Protein AF-X0V1H4-F1 (afdb_monomer_lite)

Organism: NCBI:txid412755

InterPro domains:
  IPR014263 Methanolan biosynthesis EpsI [PF11984] (80-270)
  IPR014263 Methanolan biosynthesis EpsI [TIGR02914] (106-270)

Structure (mmCIF, N/CA/C/O backbone):
data_AF-X0V1H4-F1
#
_entry.id   AF-X0V1H4-F1
#
loop_
_atom_site.group_PDB
_atom_site.id
_atom_site.type_symbol
_atom_site.label_atom_id
_atom_site.label_alt_id
_atom_site.label_comp_id
_atom_site.label_asym_id
_atom_site.label_entity_id
_atom_site.label_seq_id
_atom_site.pdbx_PDB_ins_code
_atom_site.Cartn_x
_atom_site.Cartn_y
_atom_site.Cartn_z
_atom_site.occupancy
_atom_site.B_iso_or_equiv
_atom_site.auth_seq_id
_atom_site.auth_comp_id
_atom_site.auth_asym_id
_atom_site.auth_atom_id
_atom_site.pdbx_PDB_model_num
ATOM 1 N N . LEU A 1 1 ? -14.808 27.207 4.765 1.00 40.41 1 LEU A N 1
ATOM 2 C CA . LEU A 1 1 ? -14.240 27.889 3.573 1.00 40.41 1 LEU A CA 1
ATOM 3 C C . LEU A 1 1 ? -12.791 28.355 3.781 1.00 40.41 1 LEU A C 1
ATOM 5 O O . LEU A 1 1 ? -12.207 28.881 2.850 1.00 40.41 1 LEU A O 1
ATOM 9 N N . THR A 1 2 ? -12.185 28.127 4.951 1.00 42.22 2 THR A N 1
ATOM 10 C CA . THR A 1 2 ? -10.796 28.514 5.270 1.00 42.22 2 THR A CA 1
ATOM 11 C C . THR A 1 2 ? -9.786 27.360 5.222 1.00 42.22 2 THR A C 1
ATOM 13 O O . THR A 1 2 ? -8.591 27.617 5.284 1.00 42.22 2 THR A O 1
ATOM 16 N N . ASP A 1 3 ? -10.233 26.110 5.058 1.00 43.28 3 ASP A N 1
ATOM 17 C CA . ASP A 1 3 ? -9.345 24.935 5.128 1.00 43.28 3 ASP A CA 1
ATOM 18 C C . ASP A 1 3 ? -8.752 24.517 3.772 1.00 43.28 3 ASP A C 1
ATOM 20 O O . ASP A 1 3 ? -7.736 23.830 3.738 1.00 43.28 3 ASP A O 1
ATOM 24 N N . SER A 1 4 ? -9.332 24.948 2.645 1.00 42.38 4 SER A N 1
ATOM 25 C CA . SER A 1 4 ? -8.806 24.616 1.311 1.00 42.38 4 SER A CA 1
ATOM 26 C C . SER A 1 4 ? -7.539 25.404 0.972 1.00 42.38 4 SER A C 1
ATOM 28 O O . SER A 1 4 ? -6.605 24.840 0.418 1.00 42.38 4 SER A O 1
ATOM 30 N N . VAL A 1 5 ? -7.458 26.672 1.389 1.00 48.97 5 VAL A N 1
ATOM 31 C CA . VAL A 1 5 ? -6.341 27.575 1.052 1.00 48.97 5 VAL A CA 1
ATOM 32 C C . VAL A 1 5 ? -5.031 27.154 1.736 1.00 48.97 5 VAL A C 1
ATOM 34 O O . VAL A 1 5 ? -3.957 27.300 1.162 1.00 48.97 5 VAL A O 1
ATOM 37 N N . GLY A 1 6 ? -5.100 26.587 2.947 1.00 44.09 6 GLY A N 1
ATOM 38 C CA . GLY A 1 6 ? -3.915 26.127 3.682 1.00 44.09 6 GLY A CA 1
ATOM 39 C C . GLY A 1 6 ? -3.339 24.800 3.175 1.00 44.09 6 GLY A C 1
ATOM 40 O O . GLY A 1 6 ? -2.126 24.603 3.213 1.00 44.09 6 GLY A O 1
ATOM 41 N N . ILE A 1 7 ? -4.192 23.900 2.675 1.00 52.38 7 ILE A N 1
ATOM 42 C CA . ILE A 1 7 ? -3.779 22.588 2.152 1.00 52.38 7 ILE A CA 1
ATOM 43 C C . ILE A 1 7 ? -3.166 22.739 0.753 1.00 52.38 7 ILE A C 1
ATOM 45 O O . ILE A 1 7 ? -2.118 22.154 0.486 1.00 52.38 7 ILE A O 1
ATOM 49 N N . GLU A 1 8 ? -3.753 23.587 -0.098 1.00 48.69 8 GLU A N 1
ATOM 50 C CA . GLU A 1 8 ? -3.226 23.911 -1.433 1.00 48.69 8 GLU A CA 1
ATOM 51 C C . GLU A 1 8 ? -1.872 24.636 -1.349 1.00 48.69 8 GLU A C 1
ATOM 53 O O . GLU A 1 8 ? -0.938 24.293 -2.072 1.00 48.69 8 GLU A O 1
ATOM 58 N N . ALA A 1 9 ? -1.717 25.574 -0.405 1.00 47.62 9 ALA A N 1
ATOM 59 C CA . ALA A 1 9 ? -0.455 26.282 -0.182 1.00 47.62 9 ALA A CA 1
ATOM 60 C C . ALA A 1 9 ? 0.660 25.369 0.365 1.00 47.62 9 ALA A C 1
ATOM 62 O O . ALA A 1 9 ? 1.819 25.513 -0.023 1.00 47.62 9 ALA A O 1
ATOM 63 N N . ALA A 1 10 ? 0.327 24.408 1.236 1.00 52.84 10 ALA A N 1
ATOM 64 C CA . ALA A 1 10 ? 1.291 23.431 1.744 1.00 52.84 10 ALA A CA 1
ATOM 65 C C . ALA A 1 10 ? 1.689 22.392 0.680 1.00 52.84 10 ALA A C 1
ATOM 67 O O . ALA A 1 10 ? 2.855 22.002 0.625 1.00 52.84 10 ALA A O 1
ATOM 68 N N . GLN A 1 11 ? 0.757 21.973 -0.188 1.00 51.56 11 GLN A N 1
ATOM 69 C CA . GLN A 1 11 ? 1.064 21.126 -1.346 1.00 51.56 11 GLN A CA 1
ATOM 70 C C . GLN A 1 11 ? 1.926 21.858 -2.378 1.00 51.56 11 GLN A C 1
ATOM 72 O O . GLN A 1 11 ? 2.897 21.270 -2.842 1.00 51.56 11 GLN A O 1
ATOM 77 N N . GLY A 1 12 ? 1.627 23.125 -2.687 1.00 56.94 12 GLY A N 1
ATOM 78 C CA . GLY A 1 12 ? 2.445 23.950 -3.581 1.00 56.94 12 GLY A CA 1
ATOM 79 C C . GLY A 1 12 ? 3.866 24.133 -3.051 1.00 56.94 12 GLY A C 1
ATOM 80 O O . GLY A 1 12 ? 4.825 23.823 -3.744 1.00 56.94 12 GLY A O 1
ATOM 81 N N . PHE A 1 13 ? 4.013 24.511 -1.777 1.00 62.19 13 PHE A N 1
ATOM 82 C CA . PHE A 1 13 ? 5.330 24.679 -1.159 1.00 62.19 13 PHE A CA 1
ATOM 83 C C . PHE A 1 13 ? 6.147 23.378 -1.115 1.00 62.19 13 PHE A C 1
ATOM 85 O O . PHE A 1 13 ? 7.336 23.396 -1.420 1.00 62.19 13 PHE A O 1
ATOM 92 N N . LEU A 1 14 ? 5.538 22.244 -0.743 1.00 61.28 14 LEU A N 1
ATOM 93 C CA . LEU A 1 14 ? 6.245 20.958 -0.704 1.00 61.28 14 LEU A CA 1
ATOM 94 C C . LEU A 1 14 ? 6.606 20.453 -2.105 1.00 61.28 14 LEU A C 1
ATOM 96 O O . LEU A 1 14 ? 7.702 19.931 -2.281 1.00 61.28 14 LEU A O 1
ATOM 100 N N . HIS A 1 15 ? 5.729 20.647 -3.091 1.00 62.94 15 HIS A N 1
ATOM 101 C CA . HIS A 1 15 ? 5.990 20.306 -4.488 1.00 62.94 15 HIS A CA 1
ATOM 102 C C . HIS A 1 15 ? 7.116 21.165 -5.084 1.00 62.94 15 HIS A C 1
ATOM 104 O O . HIS A 1 15 ? 8.027 20.637 -5.721 1.00 62.94 15 HIS A O 1
ATOM 110 N N . ASP A 1 16 ? 7.112 22.470 -4.814 1.00 61.78 16 ASP A N 1
ATOM 111 C CA . ASP A 1 16 ? 8.147 23.392 -5.286 1.00 61.78 16 ASP A CA 1
ATOM 112 C C . ASP A 1 16 ? 9.491 23.144 -4.581 1.00 61.78 16 ASP A C 1
ATOM 114 O O . ASP A 1 16 ? 10.551 23.202 -5.209 1.00 61.78 16 ASP A O 1
ATOM 118 N N . PHE A 1 17 ? 9.468 22.798 -3.290 1.00 75.31 17 PHE A N 1
ATOM 119 C CA . PHE A 1 17 ? 10.665 22.430 -2.534 1.00 75.31 17 PHE A CA 1
ATOM 120 C C . PHE A 1 17 ? 11.256 21.090 -3.000 1.00 75.31 17 PHE A C 1
ATOM 122 O O . PHE A 1 17 ? 12.467 20.993 -3.200 1.00 75.31 17 PHE A O 1
ATOM 129 N N . GLU A 1 18 ? 10.420 20.071 -3.224 1.00 67.69 18 GLU A N 1
ATOM 130 C CA . GLU A 1 18 ? 10.845 18.781 -3.784 1.00 67.69 18 GLU A CA 1
ATOM 131 C C . GLU A 1 18 ? 11.426 18.964 -5.195 1.00 67.69 18 GLU A C 1
ATOM 133 O O . GLU A 1 18 ? 12.511 18.455 -5.489 1.00 67.69 18 GLU A O 1
ATOM 138 N N . GLY A 1 19 ? 10.776 19.784 -6.028 1.00 67.69 19 GLY A N 1
ATOM 139 C CA . GLY A 1 19 ? 11.269 20.155 -7.353 1.00 67.69 19 GLY A CA 1
ATOM 140 C C . GLY A 1 19 ? 12.627 20.860 -7.313 1.00 67.69 19 GLY A C 1
ATOM 141 O O . GLY A 1 19 ? 13.519 20.518 -8.090 1.00 67.69 19 GLY A O 1
ATOM 142 N N . TRP A 1 20 ? 12.830 21.790 -6.375 1.00 81.19 20 TRP A N 1
ATOM 143 C CA . TRP A 1 20 ? 14.104 22.494 -6.207 1.00 81.19 20 TRP A CA 1
ATOM 144 C C . TRP A 1 20 ? 15.240 21.564 -5.764 1.00 81.19 20 TRP A C 1
ATOM 146 O O . TRP A 1 20 ? 16.342 21.634 -6.311 1.00 81.19 20 TRP A O 1
ATOM 156 N N . VAL A 1 21 ? 14.986 20.654 -4.817 1.00 79.81 21 VAL A N 1
ATOM 157 C CA . VAL A 1 21 ? 15.996 19.684 -4.359 1.00 79.81 21 VAL A CA 1
ATOM 158 C C . VAL A 1 21 ? 16.405 18.746 -5.495 1.00 79.81 21 VAL A C 1
ATOM 160 O O . VAL A 1 21 ? 17.600 18.526 -5.703 1.00 79.81 21 VAL A O 1
ATOM 163 N N . ILE A 1 22 ? 15.439 18.227 -6.259 1.00 74.69 22 ILE A N 1
ATOM 164 C CA . ILE A 1 22 ? 15.712 17.369 -7.420 1.00 74.69 22 ILE A CA 1
ATOM 165 C C . ILE A 1 22 ? 16.487 18.148 -8.486 1.00 74.69 22 ILE A C 1
ATOM 167 O O . ILE A 1 22 ? 17.483 17.643 -8.999 1.00 74.69 22 ILE A O 1
ATOM 171 N N . PHE A 1 23 ? 16.093 19.391 -8.777 1.00 78.19 23 PHE A N 1
ATOM 172 C CA . PHE A 1 23 ? 16.806 20.256 -9.715 1.00 78.19 23 PHE A CA 1
ATOM 173 C C . PHE A 1 23 ? 18.273 20.448 -9.310 1.00 78.19 23 PHE A C 1
ATOM 175 O O . PHE A 1 23 ? 19.169 20.211 -10.120 1.00 78.19 23 PHE A O 1
ATOM 182 N N . MET A 1 24 ? 18.539 20.799 -8.048 1.00 87.81 24 MET A N 1
ATOM 183 C CA . MET A 1 24 ? 19.904 20.963 -7.539 1.00 87.81 24 MET A CA 1
ATOM 184 C C . MET A 1 24 ? 20.700 19.654 -7.591 1.00 87.81 24 MET A C 1
ATOM 186 O O . MET A 1 24 ? 21.877 19.667 -7.952 1.00 87.81 24 MET A O 1
ATOM 190 N N . ALA A 1 25 ? 20.069 18.517 -7.289 1.00 82.12 25 ALA A N 1
ATOM 191 C CA . ALA A 1 25 ? 20.699 17.206 -7.416 1.00 82.12 25 ALA A CA 1
ATOM 192 C C . ALA A 1 25 ? 21.063 16.886 -8.876 1.00 82.12 25 ALA A C 1
ATOM 194 O O . ALA A 1 25 ? 22.187 16.468 -9.142 1.00 82.12 25 ALA A O 1
ATOM 195 N N . CYS A 1 26 ? 20.165 17.141 -9.832 1.00 83.44 26 CYS A N 1
ATOM 196 C CA . CYS A 1 26 ? 20.441 16.975 -11.260 1.00 83.44 26 CYS A CA 1
ATOM 197 C C . CYS A 1 26 ? 21.580 17.886 -11.734 1.00 83.44 26 CYS A C 1
ATOM 199 O O . CYS A 1 26 ? 22.455 17.428 -12.461 1.00 83.44 26 CYS A O 1
ATOM 201 N N . VAL A 1 27 ? 21.616 19.147 -11.291 1.00 86.44 27 VAL A N 1
ATOM 202 C CA . VAL A 1 27 ? 22.715 20.078 -11.590 1.00 86.44 27 VAL A CA 1
ATOM 203 C C . VAL A 1 27 ? 24.048 19.530 -11.073 1.00 86.44 27 VAL A C 1
ATOM 205 O O . VAL A 1 27 ? 25.034 19.524 -11.807 1.00 86.44 27 VAL A O 1
ATOM 208 N N . LEU A 1 28 ? 24.086 19.009 -9.843 1.00 85.56 28 LEU A N 1
ATOM 209 C CA . LEU A 1 28 ? 25.289 18.388 -9.282 1.00 85.56 28 LEU A CA 1
ATOM 210 C C . LEU A 1 28 ? 25.719 17.137 -10.056 1.00 85.56 28 LEU A C 1
ATOM 212 O O . LEU A 1 28 ? 26.912 16.966 -10.298 1.00 85.56 28 LEU A O 1
ATOM 216 N N . VAL A 1 29 ? 24.771 16.291 -10.469 1.00 86.75 29 VAL A N 1
ATOM 217 C CA . VAL A 1 29 ? 25.056 15.113 -11.301 1.00 86.75 29 VAL A CA 1
ATOM 218 C C . VAL A 1 29 ? 25.627 15.536 -12.652 1.00 86.75 29 VAL A C 1
ATOM 220 O O . VAL A 1 29 ? 26.660 15.007 -13.043 1.00 86.75 29 VAL A O 1
ATOM 223 N N . LEU A 1 30 ? 25.051 16.540 -13.319 1.00 82.81 30 LEU A N 1
ATOM 224 C CA . LEU A 1 30 ? 25.580 17.061 -14.582 1.00 82.81 30 LEU A CA 1
ATOM 225 C C . LEU A 1 30 ? 26.999 17.616 -14.419 1.00 82.81 30 LEU A C 1
ATOM 227 O O . LEU A 1 30 ? 27.868 17.324 -15.237 1.00 82.81 30 LEU A O 1
ATOM 231 N N . PHE A 1 31 ? 27.278 18.362 -13.345 1.00 81.50 31 PHE A N 1
ATOM 232 C CA . PHE A 1 31 ? 28.641 18.817 -13.059 1.00 81.50 31 PHE A CA 1
ATOM 233 C C . PHE A 1 31 ? 29.597 17.651 -12.783 1.00 81.50 31 PHE A C 1
ATOM 235 O O . PHE A 1 31 ? 30.735 17.679 -13.251 1.00 81.50 31 PHE A O 1
ATOM 242 N N . ALA A 1 32 ? 29.148 16.617 -12.067 1.00 80.19 32 ALA A N 1
ATOM 243 C CA . ALA A 1 32 ? 29.938 15.417 -11.811 1.00 80.19 32 ALA A CA 1
ATOM 244 C C . ALA A 1 32 ? 30.213 14.622 -13.097 1.00 80.19 32 ALA A C 1
ATOM 246 O O . ALA A 1 32 ? 31.332 14.157 -13.296 1.00 80.19 32 ALA A O 1
ATOM 247 N N . GLU A 1 33 ? 29.234 14.511 -13.995 1.00 81.50 33 GLU A N 1
ATOM 248 C CA . GLU A 1 33 ? 29.377 13.890 -15.313 1.00 81.50 33 GLU A CA 1
ATOM 249 C C . GLU A 1 33 ? 30.320 14.692 -16.212 1.00 81.50 33 GLU A C 1
ATOM 251 O O . GLU A 1 33 ? 31.234 14.117 -16.799 1.00 81.50 33 GLU A O 1
ATOM 256 N N . MET A 1 34 ? 30.170 16.020 -16.277 1.00 77.06 34 MET A N 1
ATOM 257 C CA . MET A 1 34 ? 31.088 16.902 -17.006 1.00 77.06 34 MET A CA 1
ATOM 258 C C . MET A 1 34 ? 32.516 16.774 -16.471 1.00 77.06 34 MET A C 1
ATOM 260 O O . MET A 1 34 ? 33.461 16.659 -17.252 1.00 77.06 34 MET A O 1
ATOM 264 N N . TRP A 1 35 ? 32.677 16.742 -15.146 1.00 77.94 35 TRP A N 1
ATOM 265 C CA . TRP A 1 35 ? 33.968 16.537 -14.501 1.00 77.94 35 TRP A CA 1
ATOM 266 C C . TRP A 1 35 ? 34.556 15.165 -14.851 1.00 77.94 35 TRP A C 1
ATOM 268 O O . TRP A 1 35 ? 35.695 15.092 -15.309 1.00 77.94 35 TRP A O 1
ATOM 278 N N . LEU A 1 36 ? 33.773 14.089 -14.739 1.00 78.00 36 LEU A N 1
ATOM 279 C CA . LEU A 1 36 ? 34.198 12.729 -15.072 1.00 78.00 36 LEU A CA 1
ATOM 280 C C . LEU A 1 36 ? 34.582 12.593 -16.554 1.00 78.00 36 LEU A C 1
ATOM 282 O O . LEU A 1 36 ? 35.613 12.004 -16.872 1.00 78.00 36 LEU A O 1
ATOM 286 N N . LEU A 1 37 ? 33.806 13.181 -17.465 1.00 74.94 37 LEU A N 1
ATOM 287 C CA . LEU A 1 37 ? 34.103 13.202 -18.899 1.00 74.94 37 LEU A CA 1
ATOM 288 C C . LEU A 1 37 ? 35.360 14.022 -19.212 1.00 74.94 37 LEU A C 1
ATOM 290 O O . LEU A 1 37 ? 36.137 13.617 -20.076 1.00 74.94 37 LEU A O 1
ATOM 294 N N . SER A 1 38 ? 35.593 15.126 -18.496 1.00 71.94 38 SER A N 1
ATOM 295 C CA . SER A 1 38 ? 36.831 15.913 -18.605 1.00 71.94 38 SER A CA 1
ATOM 296 C C . SER A 1 38 ? 38.053 15.203 -18.012 1.00 71.94 38 SER A C 1
ATOM 298 O O . SER A 1 38 ? 39.176 15.466 -18.425 1.00 71.94 38 SER A O 1
ATOM 300 N N . TYR A 1 39 ? 37.844 14.297 -17.055 1.00 72.94 39 TYR A N 1
ATOM 301 C CA . TYR A 1 39 ? 38.902 13.503 -16.439 1.00 72.94 39 TYR A CA 1
ATOM 302 C C . TYR A 1 39 ? 39.278 12.285 -17.296 1.00 72.94 39 TYR A C 1
ATOM 304 O O . TYR A 1 39 ? 40.455 11.960 -17.449 1.00 72.94 39 TYR A O 1
ATOM 312 N N . VAL A 1 40 ? 38.280 11.609 -17.876 1.00 74.25 40 VAL A N 1
ATOM 313 C CA . VAL A 1 40 ? 38.459 10.413 -18.716 1.00 74.25 40 VAL A CA 1
ATOM 314 C C . VAL A 1 40 ? 38.848 10.781 -20.151 1.00 74.25 40 VAL A C 1
ATOM 316 O O . VAL A 1 40 ? 39.691 10.124 -20.768 1.00 74.25 40 VAL A O 1
ATOM 319 N N . GLY A 1 41 ? 38.258 11.838 -20.704 1.00 61.94 41 GLY A N 1
ATOM 320 C CA . GLY A 1 41 ? 38.712 12.429 -21.951 1.00 61.94 41 GLY A CA 1
ATOM 321 C C . GLY A 1 41 ? 39.972 13.234 -21.676 1.00 61.94 41 GLY A C 1
ATOM 322 O O . GLY A 1 41 ? 39.944 14.137 -20.858 1.00 61.94 41 GLY A O 1
ATOM 323 N N . LYS A 1 42 ? 41.074 12.974 -22.386 1.00 60.09 42 LYS A N 1
ATOM 324 C CA . LYS A 1 42 ? 42.275 13.837 -22.391 1.00 60.09 42 LYS A CA 1
ATOM 325 C C . LYS A 1 42 ? 41.998 15.211 -23.045 1.00 60.09 42 LYS A C 1
ATOM 327 O O . LYS A 1 42 ? 42.773 15.662 -23.884 1.00 60.09 42 LYS A O 1
ATOM 332 N N . GLY A 1 43 ? 40.841 15.809 -22.775 1.00 56.03 43 GLY A N 1
ATOM 333 C CA . GLY A 1 43 ? 40.420 17.104 -23.279 1.00 56.03 43 GLY A CA 1
ATOM 334 C C . GLY A 1 43 ? 41.090 18.201 -22.470 1.00 56.03 43 GLY A C 1
ATOM 335 O O . GLY A 1 43 ? 41.130 18.141 -21.244 1.00 56.03 43 GLY A O 1
ATOM 336 N N . ASP A 1 44 ? 41.637 19.189 -23.168 1.00 56.75 44 ASP A N 1
ATOM 337 C CA . ASP A 1 44 ? 42.175 20.399 -22.555 1.00 56.75 44 ASP A CA 1
ATOM 338 C C . ASP A 1 44 ? 41.094 21.022 -21.637 1.00 56.75 44 ASP A C 1
ATOM 340 O O . ASP A 1 44 ? 39.958 21.197 -22.092 1.00 56.75 44 ASP A O 1
ATOM 344 N N . PRO A 1 45 ? 41.387 21.376 -20.368 1.00 54.03 45 PRO A N 1
ATOM 345 C CA . PRO A 1 45 ? 40.443 22.031 -19.445 1.00 54.03 45 PRO A CA 1
ATOM 346 C C . PRO A 1 45 ? 39.868 23.379 -19.941 1.00 54.03 45 PRO A C 1
ATOM 348 O O . PRO A 1 45 ? 39.095 24.034 -19.242 1.00 54.03 45 PRO A O 1
ATOM 351 N N . ARG A 1 46 ? 40.205 23.802 -21.164 1.00 55.84 46 ARG A N 1
ATOM 352 C CA . ARG A 1 46 ? 39.725 25.000 -21.866 1.00 55.84 46 ARG A CA 1
ATOM 353 C C . ARG A 1 46 ? 38.465 24.777 -22.715 1.00 55.84 46 ARG A C 1
ATOM 355 O O . ARG A 1 46 ? 38.237 25.502 -23.679 1.00 55.84 46 ARG A O 1
ATOM 362 N N . GLY A 1 47 ? 37.606 23.820 -22.359 1.00 53.91 47 GLY A N 1
ATOM 363 C CA . GLY A 1 47 ? 36.327 23.571 -23.051 1.00 53.91 47 GLY A CA 1
ATOM 364 C C . GLY A 1 47 ? 35.373 24.781 -23.113 1.00 53.91 47 GLY A C 1
ATOM 365 O O . GLY A 1 47 ? 34.462 24.810 -23.934 1.00 53.91 47 GLY A O 1
ATOM 366 N N . TRP A 1 48 ? 35.610 25.810 -22.296 1.00 54.41 48 TRP A N 1
ATOM 367 C CA . TRP A 1 48 ? 34.870 27.075 -22.295 1.00 54.41 48 TRP A CA 1
ATOM 368 C C . TRP A 1 48 ? 35.220 28.011 -23.467 1.00 54.41 48 TRP A C 1
ATOM 370 O O . TRP A 1 48 ? 34.442 28.913 -23.761 1.00 54.41 48 TRP A O 1
ATOM 380 N N . GLN A 1 49 ? 36.329 27.785 -24.184 1.00 52.94 49 GLN A N 1
ATOM 381 C CA . GLN A 1 49 ? 36.700 28.592 -25.359 1.00 52.94 49 GLN A CA 1
ATOM 382 C C . GLN A 1 49 ? 35.794 28.344 -26.579 1.00 52.94 49 GLN A C 1
ATOM 384 O O . GLN A 1 49 ? 35.791 29.138 -27.512 1.00 52.94 49 GLN A O 1
ATOM 389 N N . MET A 1 50 ? 34.978 27.282 -26.575 1.00 53.22 50 MET A N 1
ATOM 390 C CA . MET A 1 50 ? 33.947 27.051 -27.601 1.00 53.22 50 MET A CA 1
ATOM 391 C C . MET A 1 50 ? 32.740 27.995 -27.476 1.00 53.22 50 MET A C 1
ATOM 393 O O . MET A 1 50 ? 31.967 28.112 -28.422 1.00 53.22 50 MET A O 1
ATOM 397 N N . PHE A 1 51 ? 32.594 28.687 -26.340 1.00 49.91 51 PHE A N 1
ATOM 398 C CA . PHE A 1 51 ? 31.567 29.711 -26.110 1.00 49.91 51 PHE A CA 1
ATOM 399 C C . PHE A 1 51 ? 32.111 31.141 -26.228 1.00 49.91 51 PHE A C 1
ATOM 401 O O . PHE A 1 51 ? 31.397 32.096 -25.920 1.00 49.91 51 PHE A O 1
ATOM 408 N N . ASP A 1 52 ? 33.361 31.305 -26.668 1.00 49.38 52 ASP A N 1
ATOM 409 C CA . ASP A 1 52 ? 33.949 32.622 -26.875 1.00 49.38 52 ASP A CA 1
ATOM 410 C C . ASP A 1 52 ? 33.374 33.245 -28.160 1.00 49.38 52 ASP A C 1
ATOM 412 O O . ASP A 1 52 ? 33.858 33.036 -29.270 1.00 49.38 52 ASP A O 1
ATOM 416 N N . LEU A 1 53 ? 32.283 34.002 -28.009 1.00 55.53 53 LEU A N 1
ATOM 417 C CA . LEU A 1 53 ? 31.660 34.815 -29.062 1.00 55.53 53 LEU A CA 1
ATOM 418 C C . LEU A 1 53 ? 32.477 36.077 -29.387 1.00 55.53 53 LEU A C 1
ATOM 420 O O . LEU A 1 53 ? 31.943 37.032 -29.949 1.00 55.53 53 LEU A O 1
ATOM 424 N N . ASN A 1 54 ? 33.766 36.108 -29.057 1.00 50.88 54 ASN A N 1
ATOM 425 C CA . ASN A 1 54 ? 34.656 37.195 -29.423 1.00 50.88 54 ASN A CA 1
ATOM 426 C C . ASN A 1 54 ? 35.500 36.813 -30.647 1.00 50.88 54 ASN A C 1
ATOM 428 O O . ASN A 1 54 ? 36.728 36.775 -30.615 1.00 50.88 54 ASN A O 1
ATOM 432 N N . ALA A 1 55 ? 34.828 36.566 -31.775 1.00 55.06 55 ALA A N 1
ATOM 433 C CA . ALA A 1 55 ? 35.462 36.530 -33.094 1.00 55.06 55 ALA A CA 1
ATOM 434 C C . ALA A 1 55 ? 35.7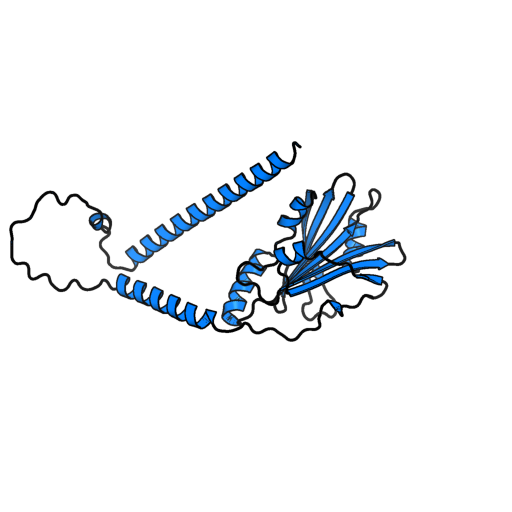60 37.967 -33.574 1.00 55.06 55 ALA A C 1
ATOM 436 O O . ALA A 1 55 ? 35.261 38.433 -34.595 1.00 55.06 55 ALA A O 1
ATOM 437 N N . GLY A 1 56 ? 36.547 38.703 -32.789 1.00 50.34 56 GLY A N 1
ATOM 438 C CA . GLY A 1 56 ? 36.972 40.074 -33.049 1.00 50.34 56 GLY A CA 1
ATOM 439 C C . GLY A 1 56 ? 38.343 40.135 -33.715 1.00 50.34 56 GLY A C 1
ATOM 440 O O . GLY A 1 56 ? 39.265 40.710 -33.152 1.00 50.34 56 GLY A O 1
ATOM 441 N N . SER A 1 57 ? 38.508 39.481 -34.865 1.00 48.62 57 SER A N 1
ATOM 442 C CA . SER A 1 57 ? 39.437 39.834 -35.959 1.00 48.62 57 SER A CA 1
ATOM 443 C C . SER A 1 57 ? 39.473 38.682 -36.963 1.00 48.62 57 SER A C 1
ATOM 445 O O . SER A 1 57 ? 39.801 37.548 -36.625 1.00 48.62 57 SER A O 1
ATOM 447 N N . LEU A 1 58 ? 39.094 38.965 -38.210 1.00 46.78 58 LEU A N 1
ATOM 448 C CA . LEU A 1 58 ? 39.242 38.019 -39.315 1.00 46.78 58 LEU A CA 1
ATOM 449 C C . LEU A 1 58 ? 40.745 37.801 -39.560 1.00 46.78 58 LEU A C 1
ATOM 451 O O . LEU A 1 58 ? 41.432 38.782 -39.853 1.00 46.78 58 LEU A O 1
ATOM 455 N N . PRO A 1 59 ? 41.278 36.569 -39.473 1.00 48.84 59 PRO A N 1
ATOM 456 C CA . PRO A 1 59 ? 42.629 36.310 -39.925 1.00 48.84 59 PRO A CA 1
ATOM 457 C C . PRO A 1 59 ? 42.649 36.329 -41.454 1.00 48.84 59 PRO A C 1
ATOM 459 O O . PRO A 1 59 ? 41.807 35.728 -42.125 1.00 48.84 59 PRO A O 1
ATOM 462 N N . GLU A 1 60 ? 43.636 37.038 -41.983 1.00 50.78 60 GLU A N 1
ATOM 463 C CA . GLU A 1 60 ? 44.016 37.080 -43.386 1.00 50.78 60 GLU A CA 1
ATOM 464 C C . GLU A 1 60 ? 44.192 35.653 -43.940 1.00 50.78 60 GLU A C 1
ATOM 466 O O . GLU A 1 60 ? 44.760 34.775 -43.280 1.00 50.78 60 GLU A O 1
ATOM 471 N N . GLN A 1 61 ? 43.645 35.414 -45.137 1.00 52.59 61 GLN A N 1
ATOM 472 C CA . GLN A 1 61 ? 43.600 34.111 -45.799 1.00 52.59 61 GLN A CA 1
ATOM 473 C C . GLN A 1 61 ? 44.996 33.490 -45.911 1.00 52.59 61 GLN A C 1
ATOM 475 O O . GLN A 1 61 ? 45.763 33.780 -46.825 1.00 52.59 61 GLN A O 1
ATOM 480 N N . SER A 1 62 ? 45.292 32.558 -45.015 1.00 47.28 62 SER A N 1
ATOM 481 C CA . SER A 1 62 ? 46.328 31.556 -45.211 1.00 47.28 62 SER A CA 1
ATOM 482 C C . SER A 1 62 ? 45.627 30.235 -45.498 1.00 47.28 62 SER A C 1
ATOM 484 O O . SER A 1 62 ? 44.720 29.812 -44.783 1.00 47.28 62 SER A O 1
ATOM 486 N N . SER A 1 63 ? 46.002 29.609 -46.611 1.00 52.41 63 SER A N 1
ATOM 487 C CA . SER A 1 63 ? 45.519 28.304 -47.050 1.00 52.41 63 SER A CA 1
ATOM 488 C C . SER A 1 63 ? 45.931 27.230 -46.042 1.00 52.41 63 SER A C 1
ATOM 490 O O . SER A 1 63 ? 46.961 26.574 -46.190 1.00 52.41 63 SER A O 1
ATOM 492 N N . VAL A 1 64 ? 45.134 27.069 -44.990 1.00 51.12 64 VAL A N 1
ATOM 493 C CA . VAL A 1 64 ? 45.254 25.969 -44.042 1.00 51.12 64 VAL A CA 1
ATOM 494 C C . VAL A 1 64 ? 44.483 24.798 -44.636 1.00 51.12 64 VAL A C 1
ATOM 496 O O . VAL A 1 64 ? 43.253 24.784 -44.635 1.00 51.12 64 VAL A O 1
ATOM 499 N N . THR A 1 65 ? 45.196 23.792 -45.141 1.00 51.69 65 THR A N 1
ATOM 500 C CA . THR A 1 65 ? 44.643 22.437 -45.221 1.00 51.69 65 THR A CA 1
ATOM 501 C C . THR A 1 65 ? 44.310 22.016 -43.795 1.00 51.69 65 THR A C 1
ATOM 503 O O . THR A 1 65 ? 45.186 21.568 -43.057 1.00 51.69 65 THR A O 1
ATOM 506 N N . GLN A 1 66 ? 43.064 22.250 -43.385 1.00 52.19 66 GLN A N 1
ATOM 507 C CA . GLN A 1 66 ? 42.527 21.796 -42.109 1.00 52.19 66 GLN A CA 1
ATOM 508 C C . GLN A 1 66 ? 42.708 20.272 -42.075 1.00 52.19 66 GLN A C 1
ATOM 510 O O . GLN A 1 66 ? 42.115 19.584 -42.914 1.00 52.19 66 GLN A O 1
ATOM 515 N N . PRO A 1 67 ? 43.545 19.708 -41.183 1.00 51.59 67 PRO A N 1
ATOM 516 C CA . PRO A 1 67 ? 43.543 18.268 -41.004 1.00 51.59 67 PRO A CA 1
ATOM 517 C C . PRO A 1 67 ? 42.127 17.890 -40.576 1.00 51.59 67 PRO A C 1
ATOM 519 O O . PRO A 1 67 ? 41.571 18.548 -39.698 1.00 51.59 67 PRO A O 1
ATOM 522 N N . LEU A 1 68 ? 41.542 16.868 -41.212 1.00 52.16 68 LEU A N 1
ATOM 523 C CA . LEU A 1 68 ? 40.267 16.274 -40.799 1.00 52.16 68 LEU A CA 1
ATOM 524 C C . LEU A 1 68 ? 40.245 16.199 -39.270 1.00 52.16 68 LEU A C 1
ATOM 526 O O . LEU A 1 68 ? 41.025 15.447 -38.676 1.00 52.16 68 LEU A O 1
ATOM 530 N N . GLN A 1 69 ? 39.423 17.049 -38.649 1.00 59.81 69 GLN A N 1
ATOM 531 C CA . GLN A 1 69 ? 39.321 17.148 -37.202 1.00 59.81 69 GLN A CA 1
ATOM 532 C C . GLN A 1 69 ? 38.929 15.759 -36.703 1.00 59.81 69 GLN A C 1
ATOM 534 O O . GLN A 1 69 ? 37.832 15.271 -36.974 1.00 59.81 69 GLN A O 1
ATOM 539 N N . LYS A 1 70 ? 39.874 15.066 -36.060 1.00 68.38 70 LYS A N 1
ATOM 540 C CA . LYS A 1 70 ? 39.637 13.718 -35.548 1.00 68.38 70 LYS A CA 1
ATOM 541 C C . LYS A 1 70 ? 38.534 13.828 -34.506 1.00 68.38 70 LYS A C 1
ATOM 543 O O . LYS A 1 70 ? 38.690 14.557 -33.529 1.00 68.38 70 LYS A O 1
ATOM 548 N N . ILE A 1 71 ? 37.429 13.122 -34.733 1.00 70.62 71 ILE A N 1
ATOM 549 C CA . ILE A 1 71 ? 36.307 13.082 -33.797 1.00 70.62 71 ILE A CA 1
ATOM 550 C C . ILE A 1 71 ? 36.862 12.647 -32.432 1.00 70.62 71 ILE A C 1
ATOM 552 O O . ILE A 1 71 ? 37.518 11.600 -32.358 1.00 70.62 71 ILE A O 1
ATOM 556 N N . PRO A 1 72 ? 36.660 13.433 -31.359 1.00 78.25 72 PRO A N 1
ATOM 557 C CA . PRO A 1 72 ? 37.198 13.080 -30.059 1.00 78.25 72 PRO A CA 1
ATOM 558 C C . PRO A 1 72 ? 36.578 11.752 -29.596 1.00 78.25 72 PRO A C 1
ATOM 560 O O . PRO A 1 72 ? 35.372 11.549 -29.757 1.00 78.25 72 PRO A O 1
ATOM 563 N N . PRO A 1 73 ? 37.362 10.842 -28.991 1.00 74.75 73 PRO A N 1
ATOM 564 C CA . PRO A 1 73 ? 36.871 9.524 -28.583 1.00 74.75 73 PRO A CA 1
ATOM 565 C C . PRO A 1 73 ? 35.699 9.612 -27.594 1.00 74.75 73 PRO A C 1
ATOM 567 O O . PRO A 1 73 ? 34.833 8.744 -27.600 1.00 74.75 73 PRO A O 1
ATOM 570 N N . ALA A 1 74 ? 35.617 10.694 -26.810 1.00 74.94 74 ALA A N 1
ATOM 571 C CA . ALA A 1 74 ? 34.485 10.978 -25.931 1.00 74.94 74 ALA A CA 1
ATOM 572 C C . ALA A 1 74 ? 33.166 11.189 -26.699 1.00 74.94 74 ALA A C 1
ATOM 574 O O . ALA A 1 74 ? 32.132 10.708 -26.252 1.00 74.94 74 ALA A O 1
ATOM 575 N N . PHE A 1 75 ? 33.201 11.844 -27.867 1.00 78.81 75 PHE A N 1
ATOM 576 C CA . PHE A 1 75 ? 32.018 12.038 -28.713 1.00 78.81 75 PHE A CA 1
ATOM 577 C C . PHE A 1 75 ? 31.568 10.726 -29.358 1.00 78.81 75 PHE A C 1
ATOM 579 O O . PHE A 1 75 ? 30.375 10.451 -29.447 1.00 78.81 75 PHE A O 1
ATOM 586 N N . VAL A 1 76 ? 32.518 9.880 -29.770 1.00 81.81 76 VAL A N 1
ATOM 587 C CA . VAL A 1 76 ? 32.199 8.538 -30.281 1.00 81.81 76 VAL A CA 1
ATOM 588 C C . VAL A 1 76 ? 31.569 7.689 -29.178 1.00 81.81 76 VAL A C 1
ATOM 590 O O . VAL A 1 76 ? 30.548 7.053 -29.415 1.00 81.81 76 VAL A O 1
ATOM 593 N N . PHE A 1 77 ? 32.130 7.712 -27.967 1.00 82.62 77 PHE A N 1
ATOM 594 C CA . PHE A 1 77 ? 31.629 6.930 -26.838 1.00 82.62 77 PHE A CA 1
ATOM 595 C C . PHE A 1 77 ? 30.249 7.404 -26.360 1.00 82.62 77 PHE A C 1
ATOM 597 O O . PHE A 1 77 ? 29.367 6.576 -26.150 1.00 82.62 77 PHE A O 1
ATOM 604 N N . SER A 1 78 ? 30.021 8.719 -26.255 1.00 77.62 78 SER A N 1
ATOM 605 C CA . SER A 1 78 ? 28.707 9.267 -25.891 1.00 77.62 78 SER A CA 1
ATOM 606 C C . SER A 1 78 ? 27.651 8.958 -26.952 1.00 77.62 78 SER A C 1
ATOM 608 O O . SER A 1 78 ? 26.555 8.519 -26.615 1.00 77.62 78 SER A O 1
ATOM 610 N N . THR A 1 79 ? 27.998 9.097 -28.235 1.00 84.44 79 THR A N 1
ATOM 611 C CA . THR A 1 79 ? 27.107 8.744 -29.348 1.00 84.44 79 THR A CA 1
ATOM 612 C C . THR A 1 79 ? 26.788 7.252 -29.339 1.00 84.44 79 THR A C 1
ATOM 614 O O . THR A 1 79 ? 25.629 6.876 -29.499 1.00 84.44 79 THR A O 1
ATOM 617 N N . LEU A 1 80 ? 27.784 6.394 -29.091 1.00 88.44 80 LEU A N 1
ATOM 618 C CA . LEU A 1 80 ? 27.582 4.951 -28.982 1.00 88.44 80 LEU A CA 1
ATOM 619 C C . LEU A 1 80 ? 26.633 4.620 -27.826 1.00 88.44 80 LEU A C 1
ATOM 621 O O . LEU A 1 80 ? 25.675 3.890 -28.051 1.00 88.44 80 LEU A O 1
ATOM 625 N N . ILE A 1 81 ? 26.842 5.204 -26.637 1.00 88.31 81 ILE A N 1
ATOM 626 C CA . ILE A 1 81 ? 25.952 5.032 -25.480 1.00 88.31 81 ILE A CA 1
ATOM 627 C C . ILE A 1 81 ? 24.528 5.451 -25.837 1.00 88.31 81 ILE A C 1
ATOM 629 O O . ILE A 1 81 ? 23.602 4.670 -25.622 1.00 88.31 81 ILE A O 1
ATOM 633 N N . VAL A 1 82 ? 24.334 6.640 -26.414 1.00 88.12 82 VAL A N 1
ATOM 634 C CA . VAL A 1 82 ? 23.001 7.141 -26.785 1.00 88.12 82 VAL A CA 1
ATOM 635 C C . VAL A 1 82 ? 22.328 6.208 -27.788 1.00 88.12 82 VAL A C 1
ATOM 637 O O . VAL A 1 82 ? 21.164 5.859 -27.592 1.00 88.12 82 VAL A O 1
ATOM 640 N N . ILE A 1 83 ? 23.050 5.744 -28.812 1.00 87.50 83 ILE A N 1
ATOM 641 C CA . ILE A 1 83 ? 22.523 4.799 -29.804 1.00 87.50 83 ILE A CA 1
ATOM 642 C C . ILE A 1 83 ? 22.164 3.471 -29.137 1.00 87.50 83 ILE A C 1
ATOM 644 O O . ILE A 1 83 ? 21.049 2.993 -29.323 1.00 87.50 83 ILE A O 1
ATOM 648 N N . THR A 1 84 ? 23.050 2.891 -28.322 1.00 82.12 84 THR A N 1
ATOM 649 C CA . THR A 1 84 ? 22.777 1.615 -27.646 1.00 82.12 84 THR A CA 1
ATOM 650 C C . THR A 1 84 ? 21.622 1.718 -26.659 1.00 82.12 84 THR A C 1
ATOM 652 O O . THR A 1 84 ? 20.795 0.816 -26.610 1.00 82.12 84 THR A O 1
ATOM 655 N N . THR A 1 85 ? 21.515 2.824 -25.918 1.00 76.69 85 THR A N 1
ATOM 656 C CA . THR A 1 85 ? 20.447 3.031 -24.928 1.00 76.69 85 THR A CA 1
ATOM 657 C C . THR A 1 85 ? 19.112 3.284 -25.621 1.00 76.69 85 THR A C 1
ATOM 659 O O . THR A 1 85 ? 18.098 2.722 -25.220 1.00 76.69 85 THR A O 1
ATOM 662 N N . SER A 1 86 ? 19.113 4.064 -26.708 1.00 77.00 86 SER A N 1
ATOM 663 C CA . SER A 1 86 ? 17.918 4.297 -27.527 1.00 77.00 86 SER A CA 1
ATOM 664 C C . SER A 1 86 ? 17.438 2.996 -28.160 1.00 77.00 86 SER A C 1
ATOM 666 O O . SER A 1 86 ? 16.268 2.646 -28.040 1.00 77.00 86 SER A O 1
ATOM 668 N N . LEU A 1 87 ? 18.352 2.240 -28.774 1.00 77.62 87 LEU A N 1
ATOM 669 C CA . LEU A 1 87 ? 18.038 0.974 -29.425 1.00 77.62 87 LEU A CA 1
ATOM 670 C C . LEU A 1 87 ? 17.541 -0.068 -28.410 1.00 77.62 87 LEU A C 1
ATOM 672 O O . LEU A 1 87 ? 16.515 -0.700 -28.645 1.00 77.62 87 LEU A O 1
ATOM 676 N N . ALA A 1 88 ? 18.193 -0.190 -27.250 1.00 73.00 88 ALA A N 1
ATOM 677 C CA . ALA A 1 88 ? 17.719 -1.034 -26.153 1.00 73.00 88 ALA A CA 1
ATOM 678 C C . ALA A 1 88 ? 16.325 -0.607 -25.657 1.00 73.00 88 ALA A C 1
ATOM 680 O O . ALA A 1 88 ? 15.471 -1.460 -25.426 1.00 73.00 88 ALA A O 1
ATOM 681 N N . GLY A 1 89 ? 16.063 0.700 -25.548 1.00 67.44 89 GLY A N 1
ATOM 682 C CA . GLY A 1 89 ? 14.757 1.240 -25.161 1.00 67.44 89 GLY A CA 1
ATOM 683 C C . GLY A 1 89 ? 13.627 0.871 -26.129 1.00 67.44 89 GLY A C 1
ATOM 684 O O . GLY A 1 89 ? 12.524 0.550 -25.677 1.00 67.44 89 GLY A O 1
ATOM 685 N N . PHE A 1 90 ? 13.903 0.847 -27.440 1.00 65.62 90 PHE A N 1
ATOM 686 C CA . PHE A 1 90 ? 12.951 0.374 -28.452 1.00 65.62 90 PHE A CA 1
ATOM 687 C C . PHE A 1 90 ? 12.622 -1.113 -28.269 1.00 65.62 90 PHE A C 1
ATOM 689 O O . PHE A 1 90 ? 11.448 -1.466 -28.194 1.00 65.62 90 PHE A O 1
ATOM 696 N N . PHE A 1 91 ? 13.632 -1.971 -28.093 1.00 61.66 91 PHE A N 1
ATOM 697 C CA . PHE A 1 91 ? 13.412 -3.409 -27.899 1.00 61.66 91 PHE A CA 1
ATOM 698 C C . PHE A 1 91 ? 12.703 -3.746 -26.573 1.00 61.66 91 PHE A C 1
ATOM 700 O O . PHE A 1 91 ? 11.892 -4.663 -26.530 1.00 61.66 91 PHE A O 1
ATOM 707 N N . ILE A 1 92 ? 12.940 -2.990 -25.494 1.00 63.78 92 ILE A N 1
ATOM 708 C CA . ILE A 1 92 ? 12.279 -3.200 -24.187 1.00 63.78 92 ILE A CA 1
ATOM 709 C C . ILE A 1 92 ? 10.808 -2.737 -24.196 1.00 63.78 92 ILE A C 1
ATOM 711 O O . ILE A 1 92 ? 9.987 -3.243 -23.426 1.00 63.78 92 ILE A O 1
ATOM 715 N N . SER A 1 93 ? 10.453 -1.773 -25.050 1.00 57.72 93 SER A N 1
ATOM 716 C CA . SER A 1 93 ? 9.102 -1.195 -25.081 1.00 57.72 93 SER A CA 1
ATOM 717 C C . SER A 1 93 ? 8.066 -2.079 -25.780 1.00 57.72 93 SER A C 1
ATOM 719 O O . SER A 1 93 ? 6.880 -1.951 -25.483 1.00 57.72 93 SER A O 1
ATOM 721 N N . GLU A 1 94 ? 8.489 -2.977 -26.673 1.00 57.22 94 GLU A N 1
ATOM 722 C CA . GLU A 1 94 ? 7.581 -3.828 -27.459 1.00 57.22 94 GLU A CA 1
ATOM 723 C C . GLU A 1 94 ? 7.267 -5.185 -26.813 1.00 57.22 94 GLU A C 1
ATOM 725 O O . GLU A 1 94 ? 6.351 -5.876 -27.258 1.00 57.22 94 GLU A O 1
ATOM 730 N N . HIS A 1 95 ? 7.968 -5.575 -25.745 1.00 61.19 95 HIS A N 1
ATOM 731 C CA . HIS A 1 95 ? 7.678 -6.832 -25.060 1.00 61.19 95 HIS A CA 1
ATOM 732 C C . HIS A 1 95 ? 6.511 -6.670 -24.072 1.00 61.19 95 HIS A C 1
ATOM 734 O O . HIS A 1 95 ? 6.666 -5.962 -23.070 1.00 61.19 95 HIS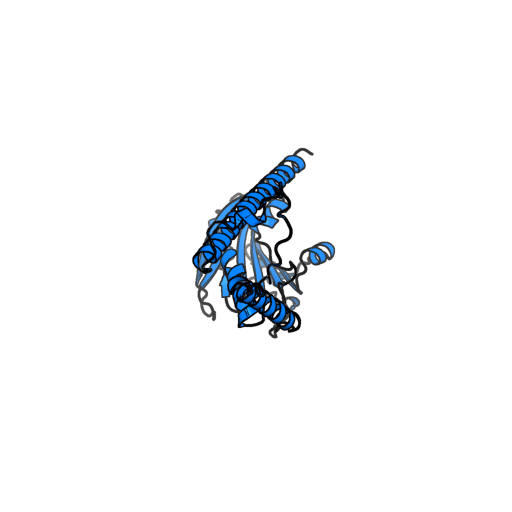 A O 1
ATOM 740 N N . PRO A 1 96 ? 5.355 -7.334 -24.293 1.00 69.06 96 PRO A N 1
ATOM 741 C CA . PRO A 1 96 ? 4.295 -7.363 -23.295 1.00 69.06 96 PRO A CA 1
ATOM 742 C C . PRO A 1 96 ? 4.836 -7.988 -22.005 1.00 69.06 96 PRO A C 1
ATOM 744 O O . PRO A 1 96 ? 5.577 -8.977 -22.040 1.00 69.06 96 PRO A O 1
ATOM 747 N N . GLU A 1 97 ? 4.510 -7.380 -20.864 1.00 75.12 97 GLU A N 1
ATOM 748 C CA . GLU A 1 97 ? 4.930 -7.917 -19.571 1.00 75.12 97 GLU A CA 1
ATOM 749 C C . GLU A 1 97 ? 4.297 -9.282 -19.324 1.00 75.12 97 GLU A C 1
ATOM 751 O O . GLU A 1 97 ? 3.177 -9.567 -19.753 1.00 75.12 97 GLU A O 1
ATOM 756 N N . GLN A 1 98 ? 5.024 -10.140 -18.616 1.00 78.75 98 GLN A N 1
ATOM 757 C CA . GLN A 1 98 ? 4.496 -11.448 -18.261 1.00 78.75 98 GLN A CA 1
ATOM 758 C C . GLN A 1 98 ? 3.503 -11.322 -17.104 1.00 78.75 98 GLN A C 1
ATOM 760 O O . GLN A 1 98 ? 3.878 -11.088 -15.959 1.00 78.75 98 GLN A O 1
ATOM 765 N N . VAL A 1 99 ? 2.226 -11.543 -17.375 1.00 81.69 99 VAL A N 1
ATOM 766 C CA . VAL A 1 99 ? 1.209 -11.566 -16.324 1.00 81.69 99 VAL A CA 1
ATOM 767 C C . VAL A 1 99 ? 1.111 -12.980 -15.745 1.00 81.69 99 VAL A C 1
ATOM 769 O O . VAL A 1 99 ? 0.825 -13.921 -16.489 1.00 81.69 99 VAL A O 1
ATOM 772 N N . PRO A 1 100 ? 1.352 -13.182 -14.437 1.00 82.94 100 PRO A N 1
ATOM 773 C CA . PRO A 1 100 ? 1.174 -14.491 -13.824 1.00 82.94 100 PRO A CA 1
ATOM 774 C C . PRO A 1 100 ? -0.317 -14.869 -13.780 1.00 82.94 100 PRO A C 1
ATOM 776 O O . PRO A 1 100 ? -1.158 -14.022 -13.470 1.00 82.94 100 PRO A O 1
ATOM 779 N N . PRO A 1 101 ? -0.669 -16.149 -13.981 1.00 86.44 101 PRO A N 1
ATOM 780 C CA . PRO A 1 101 ? -2.007 -16.630 -13.666 1.00 86.44 101 PRO A CA 1
ATOM 781 C C . PRO A 1 101 ? -2.333 -16.405 -12.184 1.00 86.44 101 PRO A C 1
ATOM 783 O O . PRO A 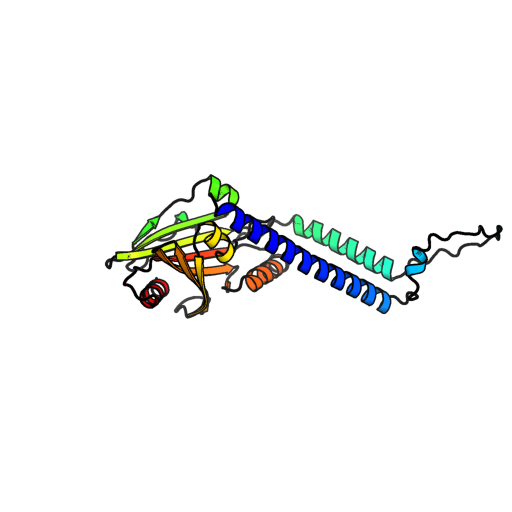1 101 ? -1.518 -16.706 -11.309 1.00 86.44 101 PRO A O 1
ATOM 786 N N . ARG A 1 102 ? -3.537 -15.907 -11.894 1.00 90.62 102 ARG A N 1
ATOM 787 C CA . ARG A 1 102 ? -4.041 -15.736 -10.526 1.00 90.62 102 ARG A CA 1
ATOM 788 C C . ARG A 1 102 ? -5.560 -15.874 -10.467 1.00 90.62 102 ARG A C 1
ATOM 790 O O . ARG A 1 102 ? -6.247 -15.644 -11.459 1.00 90.62 102 ARG A O 1
ATOM 797 N N . ALA A 1 103 ? -6.087 -16.186 -9.287 1.00 92.50 103 ALA A N 1
ATOM 798 C CA . ALA A 1 103 ? -7.519 -16.082 -9.020 1.00 92.50 103 ALA A CA 1
ATOM 799 C C . ALA A 1 103 ? -7.932 -14.608 -8.890 1.00 92.50 103 ALA A C 1
ATOM 801 O O . ALA A 1 103 ? -7.173 -13.809 -8.339 1.00 92.50 103 ALA A O 1
ATOM 802 N N . SER A 1 104 ? -9.124 -14.246 -9.375 1.00 93.62 104 SER A N 1
ATOM 803 C CA . SER A 1 104 ? -9.664 -12.886 -9.235 1.00 93.62 104 SER A CA 1
ATOM 804 C C . SER A 1 104 ? -10.043 -12.581 -7.784 1.00 93.62 104 SER A C 1
ATOM 806 O O . SER A 1 104 ? -10.541 -13.448 -7.064 1.00 93.62 104 SER A O 1
ATOM 808 N N . LEU A 1 105 ? -9.864 -11.325 -7.368 1.00 95.06 105 LEU A N 1
ATOM 809 C CA . LEU A 1 105 ? -10.208 -10.856 -6.028 1.00 95.06 105 LEU A CA 1
ATOM 810 C C . LEU A 1 105 ? -11.719 -10.882 -5.757 1.00 95.06 105 LEU A C 1
ATOM 812 O O . LEU A 1 105 ? -12.113 -10.968 -4.598 1.00 95.06 105 LEU A O 1
ATOM 816 N N . VAL A 1 106 ? -12.566 -10.927 -6.792 1.00 93.06 106 VAL A N 1
ATOM 817 C CA . VAL A 1 106 ? -14.016 -11.140 -6.621 1.00 93.06 106 VAL A CA 1
ATOM 818 C C . VAL A 1 106 ? -14.340 -12.504 -5.999 1.00 93.06 106 VAL A C 1
ATOM 820 O O . VAL A 1 106 ? -15.364 -12.664 -5.343 1.00 93.06 106 VAL A O 1
ATOM 823 N N . THR A 1 107 ? -13.455 -13.489 -6.188 1.00 94.00 107 THR A N 1
ATOM 824 C CA . THR A 1 107 ? -13.586 -14.836 -5.608 1.00 94.00 107 THR A CA 1
ATOM 825 C C . THR A 1 107 ? -12.913 -14.969 -4.244 1.00 94.00 107 THR A C 1
ATOM 827 O O . THR A 1 107 ? -12.876 -16.064 -3.686 1.00 94.00 107 THR A O 1
ATOM 830 N N . PHE A 1 108 ? -12.372 -13.875 -3.696 1.00 95.81 108 PHE A N 1
ATOM 831 C CA . PHE A 1 108 ? -11.709 -13.906 -2.401 1.00 95.81 108 PHE A CA 1
ATOM 832 C C . PHE A 1 108 ? -12.698 -14.324 -1.294 1.00 95.81 108 PHE A C 1
ATOM 834 O O . PHE A 1 108 ? -13.834 -13.836 -1.283 1.00 95.81 108 PHE A O 1
ATOM 841 N N . PRO A 1 109 ? -12.307 -15.212 -0.358 1.00 95.50 109 PRO A N 1
ATOM 842 C CA . PRO A 1 109 ? -13.227 -15.741 0.642 1.00 95.50 109 PRO A CA 1
ATOM 843 C C . PRO A 1 109 ? -13.841 -14.644 1.511 1.00 95.50 109 PRO A C 1
ATOM 845 O O . PRO A 1 109 ? -13.130 -13.871 2.142 1.00 95.50 109 PRO A O 1
ATOM 848 N N . LEU A 1 110 ? -15.171 -14.632 1.615 1.00 95.88 110 LEU A N 1
ATOM 849 C CA . LEU A 1 110 ? -15.902 -13.767 2.550 1.00 95.88 110 LEU A CA 1
ATOM 850 C C . LEU A 1 110 ? -16.009 -14.373 3.957 1.00 95.88 110 LEU A C 1
ATOM 852 O O . LEU A 1 110 ? -16.641 -13.795 4.836 1.00 95.88 110 LEU A O 1
ATOM 856 N N . THR A 1 111 ? -15.397 -15.529 4.196 1.00 96.12 111 THR A N 1
ATOM 857 C CA . THR A 1 111 ? -15.331 -16.156 5.516 1.00 96.12 111 THR A CA 1
ATOM 858 C C . THR A 1 111 ? -13.883 -16.509 5.809 1.00 96.12 111 THR A C 1
ATOM 860 O O . THR A 1 111 ? -13.285 -17.303 5.087 1.00 96.12 111 THR A O 1
ATOM 863 N N . LEU A 1 112 ? -13.326 -15.901 6.857 1.00 93.69 112 LEU A N 1
ATOM 864 C CA . LEU A 1 112 ? -11.942 -16.089 7.296 1.00 93.69 112 LEU A CA 1
ATOM 865 C C . LEU A 1 112 ? -11.956 -16.501 8.772 1.00 93.69 112 LEU A C 1
ATOM 867 O O . LEU A 1 112 ? -12.055 -15.658 9.664 1.00 93.69 112 LEU A O 1
ATOM 871 N N . GLY A 1 113 ? -11.929 -17.807 9.041 1.00 92.38 113 GLY A N 1
ATOM 872 C CA . GLY A 1 113 ? -12.117 -18.326 10.399 1.00 92.38 113 GLY A CA 1
ATOM 873 C C . GLY A 1 113 ? -13.453 -17.860 10.991 1.00 92.38 113 GLY A C 1
ATOM 874 O O . GLY A 1 113 ? -14.514 -18.212 10.486 1.00 92.38 113 GLY A O 1
ATOM 875 N N . GLU A 1 114 ? -13.405 -17.041 12.044 1.00 93.50 114 GLU A N 1
ATOM 876 C CA . GLU A 1 114 ? -14.598 -16.470 12.694 1.00 93.50 114 GLU A CA 1
ATOM 877 C C . GLU A 1 114 ? -15.090 -15.151 12.063 1.00 93.50 114 GLU A C 1
ATOM 879 O O . GLU A 1 114 ? -16.142 -14.623 12.444 1.00 93.50 114 GLU A O 1
ATOM 884 N N . TRP A 1 115 ? -14.339 -14.591 11.113 1.00 96.56 115 TRP A N 1
ATOM 885 C CA . TRP A 1 115 ? -14.670 -13.334 10.450 1.00 96.56 115 TRP A CA 1
ATOM 886 C C . TRP A 1 115 ? -15.617 -13.553 9.277 1.00 96.56 115 TRP A C 1
ATOM 888 O O . TRP A 1 115 ? -15.353 -14.359 8.386 1.00 96.56 115 TRP A O 1
ATOM 898 N N . HIS A 1 116 ? -16.689 -12.766 9.247 1.00 96.94 116 HIS A N 1
ATOM 899 C CA . HIS A 1 116 ? -17.682 -12.771 8.179 1.00 96.94 116 HIS A CA 1
ATOM 900 C C . HIS A 1 116 ? -17.640 -11.435 7.440 1.00 96.94 116 HIS A C 1
ATOM 902 O O . HIS A 1 116 ? -17.896 -10.376 8.016 1.00 96.94 116 HIS A O 1
ATOM 908 N N . GLY A 1 117 ? -17.265 -11.497 6.170 1.00 96.31 117 GLY A N 1
ATOM 909 C CA . GLY A 1 117 ? -17.068 -10.379 5.266 1.00 96.31 117 GLY A CA 1
ATOM 910 C C . GLY A 1 117 ? -18.322 -10.033 4.484 1.00 96.31 117 GLY A C 1
ATOM 911 O O . GLY A 1 117 ? -19.053 -10.900 4.007 1.00 96.31 117 GLY A O 1
ATOM 912 N N . ARG A 1 118 ? -18.536 -8.735 4.292 1.00 96.62 118 ARG A N 1
ATOM 913 C CA . ARG A 1 118 ? -19.466 -8.200 3.304 1.00 96.62 118 ARG A CA 1
ATOM 914 C C . ARG A 1 118 ? -18.677 -7.374 2.286 1.00 96.62 118 ARG A C 1
ATOM 916 O O . ARG A 1 118 ? -17.994 -6.436 2.712 1.00 96.62 118 ARG A O 1
ATOM 923 N N . PRO A 1 119 ? -18.763 -7.686 0.982 1.00 96.12 119 PRO A N 1
ATOM 924 C CA . PRO A 1 119 ? -18.094 -6.899 -0.039 1.00 96.12 119 PRO A CA 1
ATOM 925 C C . PRO A 1 119 ? -18.710 -5.502 -0.117 1.00 96.12 119 PRO A C 1
ATOM 927 O O . PRO A 1 119 ? -19.892 -5.295 0.178 1.00 96.12 119 PRO A O 1
ATOM 930 N N . ASP A 1 120 ? -17.882 -4.557 -0.518 1.00 95.00 120 ASP A N 1
ATOM 931 C CA . ASP A 1 120 ? -18.214 -3.166 -0.764 1.00 95.00 120 ASP A CA 1
ATOM 932 C C . ASP A 1 120 ? -17.604 -2.757 -2.112 1.00 95.00 120 ASP A C 1
ATOM 934 O O . ASP A 1 120 ? -16.716 -3.436 -2.631 1.00 95.00 120 ASP A O 1
ATOM 938 N N . ASN A 1 121 ? -18.088 -1.669 -2.702 1.00 93.62 121 ASN A N 1
ATOM 939 C CA . ASN A 1 121 ? -17.738 -1.295 -4.069 1.00 93.62 121 ASN A CA 1
ATOM 940 C C . ASN A 1 121 ? -17.102 0.089 -4.127 1.00 93.62 121 ASN A C 1
ATOM 942 O O . ASN A 1 121 ? -17.532 1.029 -3.458 1.00 93.62 121 ASN A O 1
ATOM 946 N N . ILE A 1 122 ? -16.109 0.230 -5.001 1.00 92.12 122 ILE A N 1
ATOM 947 C CA . ILE A 1 122 ? -15.547 1.529 -5.360 1.00 92.12 122 ILE A CA 1
ATOM 948 C C . ILE A 1 122 ? -16.322 2.058 -6.566 1.00 92.12 122 ILE A C 1
ATOM 950 O O . ILE A 1 122 ? -16.566 1.345 -7.536 1.00 92.12 122 ILE A O 1
ATOM 954 N N . THR A 1 123 ? -16.731 3.321 -6.505 1.00 92.56 123 THR A N 1
ATOM 955 C CA . THR A 1 123 ? -17.458 3.976 -7.598 1.00 92.56 123 THR A CA 1
ATOM 956 C C . THR A 1 123 ? -16.588 4.111 -8.847 1.00 92.56 123 THR A C 1
ATOM 958 O O . THR A 1 123 ? -15.402 4.421 -8.725 1.00 92.56 123 THR A O 1
ATOM 961 N N . GLN A 1 124 ? -17.188 4.012 -10.037 1.00 92.56 124 GLN A N 1
ATOM 962 C CA . GLN A 1 124 ? -16.463 4.087 -11.312 1.00 92.56 124 GLN A CA 1
ATOM 963 C C . GLN A 1 124 ? -15.530 5.308 -11.456 1.00 92.56 124 GLN A C 1
ATOM 965 O O . GLN A 1 124 ? -14.370 5.097 -11.796 1.00 92.56 124 GLN A O 1
ATOM 970 N N . PRO A 1 125 ? -15.928 6.547 -11.095 1.00 91.94 125 PRO A N 1
ATOM 971 C CA . PRO A 1 125 ? -15.036 7.703 -11.232 1.00 91.94 125 PRO A CA 1
ATOM 972 C C . PRO A 1 125 ? -13.741 7.584 -10.417 1.00 91.94 125 PRO A C 1
ATOM 974 O O . PRO A 1 125 ? -12.705 8.113 -10.802 1.00 91.94 125 PRO A O 1
ATOM 977 N N . VAL A 1 126 ? -13.788 6.884 -9.279 1.00 88.31 126 VAL A N 1
ATOM 978 C CA . VAL A 1 126 ? -12.599 6.623 -8.458 1.00 88.31 126 VAL A CA 1
ATOM 979 C C . VAL A 1 126 ? -11.738 5.538 -9.105 1.00 88.31 126 VAL A C 1
ATOM 981 O O . VAL A 1 126 ? -10.518 5.671 -9.124 1.00 88.31 126 VAL A O 1
ATOM 984 N N . LEU A 1 127 ? -12.349 4.497 -9.678 1.00 90.62 127 LEU A N 1
ATOM 985 C CA . LEU A 1 127 ? -11.627 3.455 -10.416 1.00 90.62 127 LEU A CA 1
ATOM 986 C C . LEU A 1 127 ? -10.891 4.020 -11.638 1.00 90.62 127 LEU A C 1
ATOM 988 O O . LEU A 1 127 ? -9.744 3.646 -11.868 1.00 90.62 127 LEU A O 1
ATOM 992 N N . ASP A 1 128 ? -11.494 4.971 -12.352 1.00 88.75 128 ASP A N 1
ATOM 993 C CA . ASP A 1 128 ? -10.892 5.615 -13.528 1.00 88.75 128 ASP A CA 1
ATOM 994 C C . ASP A 1 128 ? -9.617 6.409 -13.182 1.00 88.75 128 ASP A C 1
ATOM 996 O O . ASP A 1 128 ? -8.700 6.529 -14.000 1.00 88.75 128 ASP A O 1
ATOM 1000 N N . VAL A 1 129 ? -9.544 6.934 -11.953 1.00 86.88 129 VAL A N 1
ATOM 1001 C CA . VAL A 1 129 ? -8.363 7.629 -11.421 1.00 86.88 129 VAL A CA 1
ATOM 1002 C C . VAL A 1 129 ? -7.339 6.639 -10.868 1.00 86.88 129 VAL A C 1
ATOM 1004 O O . VAL A 1 129 ? -6.149 6.782 -11.133 1.00 86.88 129 VAL A O 1
ATOM 1007 N N . LEU A 1 130 ? -7.783 5.638 -10.098 1.00 87.19 130 LEU A N 1
ATOM 1008 C CA . LEU A 1 130 ? -6.890 4.661 -9.464 1.00 87.19 130 LEU A CA 1
ATOM 1009 C C . LEU A 1 130 ? -6.236 3.711 -10.470 1.00 87.19 130 LEU A C 1
ATOM 1011 O O . LEU A 1 130 ? -5.135 3.229 -10.194 1.00 87.19 130 LEU A O 1
ATOM 1015 N N . ARG A 1 131 ? -6.930 3.428 -11.582 1.00 89.56 131 ARG A N 1
ATOM 1016 C CA . ARG A 1 131 ? -6.504 2.547 -12.681 1.00 89.56 131 ARG A CA 1
ATOM 1017 C C . ARG A 1 131 ? -5.951 1.203 -12.213 1.00 89.56 131 ARG A C 1
ATOM 1019 O O . ARG A 1 131 ? -4.956 0.696 -12.717 1.00 89.56 131 ARG A O 1
ATOM 1026 N N . LEU A 1 132 ? -6.596 0.649 -11.196 1.00 90.81 132 LEU A N 1
ATOM 1027 C CA . LEU A 1 132 ? -6.299 -0.684 -10.693 1.00 90.81 132 LEU A CA 1
ATOM 1028 C C . LEU A 1 132 ? -6.877 -1.745 -11.637 1.00 90.81 132 LEU A C 1
ATOM 1030 O O . LEU A 1 132 ? -7.921 -1.535 -12.253 1.00 90.81 132 LEU A O 1
ATOM 1034 N N . THR A 1 133 ? -6.193 -2.881 -11.757 1.00 92.69 133 THR A N 1
ATOM 1035 C CA . THR A 1 133 ? -6.631 -3.991 -12.617 1.00 92.69 133 THR A CA 1
ATOM 1036 C C . THR A 1 133 ? -7.699 -4.839 -11.932 1.00 92.69 133 THR A C 1
ATOM 1038 O O . THR A 1 133 ? -8.620 -5.326 -12.576 1.00 92.69 133 THR A O 1
ATOM 1041 N N . ASP A 1 134 ? -7.574 -5.029 -10.619 1.00 94.81 134 ASP A N 1
ATOM 1042 C CA . ASP A 1 134 ? -8.560 -5.726 -9.793 1.00 94.81 134 ASP A CA 1
ATOM 1043 C C . ASP A 1 134 ? -8.489 -5.194 -8.359 1.00 94.81 134 ASP A C 1
ATOM 1045 O O . ASP A 1 134 ? -7.461 -4.654 -7.931 1.00 94.81 134 ASP A O 1
ATOM 1049 N N . TYR A 1 135 ? -9.567 -5.346 -7.600 1.00 96.50 135 TYR A N 1
ATOM 1050 C CA . TYR A 1 135 ? -9.591 -4.941 -6.204 1.00 96.50 135 TYR A CA 1
ATOM 1051 C C . TYR A 1 135 ? -10.497 -5.818 -5.348 1.00 96.50 135 TYR A C 1
ATOM 1053 O O . TYR A 1 135 ? -11.449 -6.436 -5.814 1.00 96.50 135 TYR A O 1
ATOM 1061 N N . LEU A 1 136 ? -10.205 -5.812 -4.052 1.00 97.25 136 LEU A N 1
ATOM 1062 C CA . LEU A 1 136 ? -11.109 -6.271 -3.010 1.00 97.25 136 LEU A CA 1
ATOM 1063 C C . LEU A 1 136 ? -11.368 -5.095 -2.085 1.00 97.25 136 LEU A C 1
ATOM 1065 O O . LEU A 1 136 ? -10.422 -4.485 -1.593 1.00 97.25 136 LEU A O 1
ATOM 1069 N N . LEU A 1 137 ? -12.630 -4.807 -1.805 1.00 97.56 137 LEU A N 1
ATOM 1070 C CA . LEU A 1 137 ? -13.020 -3.961 -0.689 1.00 97.56 137 LEU A CA 1
ATOM 1071 C C . LEU A 1 137 ? -14.087 -4.717 0.092 1.00 97.56 137 LEU A C 1
ATOM 1073 O O . LEU A 1 137 ? -15.132 -5.059 -0.451 1.00 97.56 137 LEU A O 1
ATOM 1077 N N . ALA A 1 138 ? -13.813 -5.036 1.352 1.00 97.75 138 ALA A N 1
ATOM 1078 C CA . ALA A 1 138 ? -14.737 -5.807 2.169 1.00 97.75 138 ALA A CA 1
ATOM 1079 C C . ALA A 1 138 ? -14.664 -5.397 3.638 1.00 97.75 138 ALA A C 1
ATOM 1081 O O . ALA A 1 138 ? -13.597 -5.102 4.175 1.00 97.75 138 ALA A O 1
ATOM 1082 N N . ASN A 1 139 ? -15.819 -5.404 4.296 1.00 97.25 139 ASN A N 1
ATOM 1083 C CA . ASN A 1 139 ? -15.948 -5.153 5.724 1.00 97.25 139 ASN A CA 1
ATOM 1084 C C . ASN A 1 139 ? -16.212 -6.479 6.437 1.00 97.25 139 ASN A C 1
ATOM 1086 O O . ASN A 1 139 ? -17.272 -7.077 6.255 1.00 97.25 139 ASN A O 1
ATOM 1090 N N . TYR A 1 140 ? -15.256 -6.924 7.243 1.00 97.81 140 TYR A N 1
ATOM 1091 C CA . TYR A 1 140 ? -15.346 -8.128 8.057 1.00 97.81 140 TYR A CA 1
ATOM 1092 C C . TYR A 1 140 ? -15.822 -7.799 9.464 1.00 97.81 140 TYR A C 1
ATOM 1094 O O . TYR A 1 140 ? -15.391 -6.811 10.062 1.00 97.81 140 TYR A O 1
ATOM 1102 N N . VAL A 1 141 ? -16.700 -8.648 9.991 1.00 96.69 141 VAL A N 1
ATOM 1103 C CA . VAL A 1 141 ? -17.237 -8.557 11.350 1.00 96.69 141 VAL A CA 1
ATOM 1104 C C . VAL A 1 141 ? -17.074 -9.898 12.058 1.00 96.69 141 VAL A C 1
ATOM 1106 O O . VAL A 1 141 ? -17.253 -10.954 11.449 1.00 96.69 141 VAL A O 1
ATOM 1109 N N . ARG A 1 142 ? -16.759 -9.856 13.353 1.00 93.38 142 ARG A N 1
ATOM 1110 C CA . ARG A 1 142 ? -16.715 -11.022 14.249 1.00 93.38 142 ARG A CA 1
ATOM 1111 C C . ARG A 1 142 ? -17.721 -10.856 15.393 1.00 93.38 142 ARG A C 1
ATOM 1113 O O . ARG A 1 142 ? -18.136 -9.740 15.698 1.00 93.38 142 ARG A O 1
ATOM 1120 N N . VAL A 1 143 ? -18.111 -11.963 16.034 1.00 73.12 143 VAL A N 1
ATOM 1121 C CA . VAL A 1 143 ? -19.203 -12.076 17.032 1.00 73.12 143 VAL A CA 1
ATOM 1122 C C . VAL A 1 143 ? -19.135 -11.041 18.173 1.00 73.12 143 VAL A C 1
ATOM 1124 O O . VAL A 1 143 ? -20.169 -10.639 18.696 1.00 73.12 143 VAL A O 1
ATOM 1127 N N . ALA A 1 144 ? -17.949 -10.527 18.513 1.00 75.69 144 ALA A N 1
ATOM 1128 C CA . ALA A 1 144 ? -17.759 -9.478 19.522 1.00 75.69 144 ALA A CA 1
ATOM 1129 C C . ALA A 1 144 ? -17.986 -8.032 19.012 1.00 75.69 144 ALA A C 1
ATOM 1131 O O . ALA A 1 144 ? -17.671 -7.073 19.711 1.00 75.69 144 ALA A O 1
ATOM 1132 N N . GLY A 1 145 ? -18.502 -7.850 17.791 1.00 82.56 145 GLY A N 1
ATOM 1133 C CA . GLY A 1 145 ? -18.711 -6.532 17.178 1.00 82.56 145 GLY A CA 1
ATOM 1134 C C . GLY A 1 145 ? -17.438 -5.887 16.625 1.00 82.56 145 GLY A C 1
ATOM 1135 O O . GLY A 1 145 ? -17.491 -4.755 16.145 1.00 82.56 145 GLY A O 1
ATOM 1136 N N . GLU A 1 146 ? -16.318 -6.609 16.659 1.00 93.12 146 GLU A N 1
ATOM 1137 C CA . GLU A 1 146 ? -15.049 -6.206 16.062 1.00 93.12 146 GLU A CA 1
ATOM 1138 C C . GLU A 1 146 ? -15.172 -6.097 14.547 1.00 93.12 146 GLU A C 1
ATOM 1140 O O . GLU A 1 146 ? -15.852 -6.908 13.913 1.00 93.12 146 GLU A O 1
ATOM 1145 N N . ARG A 1 147 ? -14.517 -5.087 13.965 1.00 95.75 147 ARG A N 1
ATOM 1146 C CA . ARG A 1 147 ? -14.628 -4.775 12.538 1.00 95.75 147 ARG A CA 1
ATOM 1147 C C . ARG A 1 147 ? -13.263 -4.545 11.926 1.00 95.75 147 ARG A C 1
ATOM 1149 O O . ARG A 1 147 ? -12.475 -3.774 12.469 1.00 95.75 147 ARG A O 1
ATOM 1156 N N . VAL A 1 148 ? -13.032 -5.151 10.770 1.00 97.75 148 VAL A N 1
ATOM 1157 C CA . VAL A 1 148 ? -11.843 -4.917 9.950 1.00 97.75 148 VAL A CA 1
ATOM 1158 C C . VAL A 1 148 ? -12.289 -4.650 8.519 1.00 97.75 148 VAL A C 1
ATOM 1160 O O . VAL A 1 148 ? -12.982 -5.459 7.910 1.00 97.75 148 VAL A O 1
ATOM 1163 N N . ASN A 1 149 ? -11.916 -3.497 7.976 1.00 97.75 149 ASN A N 1
ATOM 1164 C CA . ASN A 1 149 ? -12.024 -3.221 6.550 1.00 97.75 149 ASN A CA 1
ATOM 1165 C C . ASN A 1 149 ? -10.744 -3.705 5.870 1.00 97.75 149 ASN A C 1
ATOM 1167 O O . ASN A 1 149 ? -9.657 -3.232 6.200 1.00 97.75 149 ASN A O 1
ATOM 1171 N N . LEU A 1 150 ? -10.890 -4.630 4.929 1.00 98.12 150 LEU A N 1
ATOM 1172 C CA . LEU A 1 150 ? -9.825 -5.097 4.056 1.00 98.12 150 LEU A CA 1
ATOM 1173 C C . LEU A 1 150 ? -9.974 -4.407 2.705 1.00 98.12 150 LEU A C 1
ATOM 1175 O O . LEU A 1 150 ? -11.033 -4.458 2.076 1.00 98.12 150 LEU A O 1
ATOM 1179 N N . TYR A 1 151 ? -8.888 -3.791 2.260 1.00 96.81 151 TYR A N 1
ATOM 1180 C CA . TYR A 1 151 ? -8.745 -3.256 0.922 1.00 96.81 151 TYR A CA 1
ATOM 1181 C C . TYR A 1 151 ? -7.494 -3.834 0.265 1.00 96.81 151 TYR A C 1
ATOM 1183 O O . TYR A 1 151 ? -6.403 -3.754 0.830 1.00 96.81 151 TYR A O 1
ATOM 1191 N N . VAL A 1 152 ? -7.650 -4.392 -0.931 1.00 96.88 152 VAL A N 1
ATOM 1192 C CA . VAL A 1 152 ? -6.551 -4.854 -1.781 1.00 96.88 152 VAL A CA 1
ATOM 1193 C C . VAL A 1 152 ? -6.676 -4.145 -3.118 1.00 96.88 152 VAL A C 1
ATOM 1195 O O . VAL A 1 152 ? -7.704 -4.273 -3.775 1.00 96.88 152 VAL A O 1
ATOM 1198 N N . ALA A 1 153 ? -5.641 -3.414 -3.521 1.00 95.12 153 ALA A N 1
ATOM 1199 C CA . ALA A 1 153 ? -5.538 -2.807 -4.843 1.00 95.12 153 ALA A CA 1
ATOM 1200 C C . ALA A 1 153 ? -4.476 -3.555 -5.641 1.00 95.12 153 ALA A C 1
ATOM 1202 O O . ALA A 1 153 ? -3.300 -3.487 -5.281 1.00 95.12 153 ALA A O 1
ATOM 1203 N N . TYR A 1 154 ? -4.878 -4.271 -6.688 1.00 94.62 154 TYR A N 1
ATOM 1204 C CA . TYR A 1 154 ? -3.974 -5.041 -7.533 1.00 94.62 154 TYR A CA 1
ATOM 1205 C C . TYR A 1 154 ? -3.727 -4.336 -8.868 1.00 94.62 154 TYR A C 1
ATOM 1207 O O . TYR A 1 154 ? -4.659 -3.898 -9.544 1.00 94.62 154 TYR A O 1
ATOM 1215 N N . TYR A 1 155 ? -2.456 -4.285 -9.250 1.00 92.75 155 TYR A N 1
ATOM 1216 C CA . TYR A 1 155 ? -1.974 -3.767 -10.520 1.00 92.75 155 TYR A CA 1
ATOM 1217 C C . TYR A 1 155 ? -1.263 -4.896 -11.253 1.00 92.75 155 TYR A C 1
ATOM 1219 O O . TYR A 1 155 ? -0.273 -5.441 -10.761 1.00 92.75 155 TYR A O 1
ATOM 1227 N N . GLU A 1 156 ? -1.770 -5.241 -12.429 1.00 90.19 156 GLU A N 1
ATOM 1228 C CA . GLU A 1 156 ? -1.138 -6.208 -13.326 1.00 90.19 156 GLU A CA 1
ATOM 1229 C C . GLU A 1 156 ? 0.139 -5.640 -13.957 1.00 90.19 156 GLU A C 1
ATOM 1231 O O . GLU A 1 156 ? 1.133 -6.346 -14.108 1.00 90.19 156 GLU A O 1
ATOM 1236 N N . ASN A 1 157 ? 0.134 -4.344 -14.261 1.00 84.19 157 ASN A N 1
ATOM 1237 C CA . ASN A 1 157 ? 1.260 -3.597 -14.802 1.00 84.19 157 ASN A CA 1
ATOM 1238 C C . ASN A 1 157 ? 1.340 -2.250 -14.074 1.00 84.19 157 ASN A C 1
ATOM 1240 O O . ASN A 1 157 ? 0.305 -1.640 -13.816 1.00 84.19 157 ASN A O 1
ATOM 1244 N N . GLN A 1 158 ? 2.551 -1.805 -13.729 1.00 77.50 158 GLN A N 1
ATOM 1245 C CA . GLN A 1 158 ? 2.784 -0.528 -13.050 1.00 77.50 158 GLN A CA 1
ATOM 1246 C C . GLN A 1 158 ? 3.543 0.519 -13.881 1.00 77.50 158 GLN A C 1
ATOM 1248 O O . GLN A 1 158 ? 4.225 1.400 -13.347 1.00 77.50 158 GLN A O 1
ATOM 1253 N N . ARG A 1 159 ? 3.469 0.431 -15.211 1.00 71.06 159 ARG A N 1
ATOM 1254 C CA . ARG A 1 159 ? 4.012 1.441 -16.131 1.00 71.06 159 ARG A CA 1
ATOM 1255 C C . ARG A 1 159 ? 3.068 2.644 -16.260 1.00 71.06 159 ARG A C 1
ATOM 1257 O O . ARG A 1 159 ? 1.919 2.625 -15.841 1.00 71.06 159 ARG A O 1
ATOM 1264 N N . LYS A 1 160 ? 3.566 3.716 -16.886 1.00 61.09 160 LYS A N 1
ATOM 1265 C CA . LYS A 1 160 ? 2.771 4.887 -17.321 1.00 61.09 160 LYS A CA 1
ATOM 1266 C C . LYS A 1 160 ? 1.998 5.617 -16.202 1.00 61.09 160 LYS A C 1
ATOM 1268 O O . LYS A 1 160 ? 0.985 6.252 -16.475 1.00 61.09 160 LYS A O 1
ATOM 1273 N N . GLY A 1 161 ? 2.504 5.580 -14.968 1.00 62.34 161 GLY A N 1
ATOM 1274 C CA . GLY A 1 161 ? 1.921 6.300 -13.825 1.00 62.34 161 GLY A CA 1
ATOM 1275 C C . GLY A 1 161 ? 0.881 5.506 -13.030 1.00 62.34 161 GLY A C 1
ATOM 1276 O O . GLY A 1 161 ? 0.341 6.022 -12.055 1.00 62.34 161 GLY A O 1
ATOM 1277 N N . GLU A 1 162 ? 0.628 4.251 -13.397 1.00 66.81 162 GLU A N 1
ATOM 1278 C CA . GLU A 1 162 ? -0.325 3.373 -12.719 1.00 66.81 162 GLU A CA 1
ATOM 1279 C C . GLU A 1 162 ? 0.404 2.618 -11.605 1.00 66.81 162 GLU A C 1
ATOM 1281 O O . GLU A 1 162 ? 0.928 1.539 -11.806 1.00 66.81 162 GLU A O 1
ATOM 1286 N N . SER A 1 163 ? 0.536 3.201 -10.416 1.00 66.12 163 SER A N 1
ATOM 1287 C CA . SER A 1 163 ? 1.220 2.543 -9.295 1.00 66.12 163 SER A CA 1
ATOM 1288 C C . SER A 1 163 ? 0.479 2.829 -7.993 1.00 66.12 163 SER A C 1
ATOM 1290 O O . SER A 1 163 ? -0.051 3.936 -7.823 1.00 66.12 163 SER A O 1
ATOM 1292 N N . PRO A 1 164 ? 0.415 1.866 -7.053 1.00 67.00 164 PRO A N 1
ATOM 1293 C CA . PRO A 1 164 ? -0.179 2.118 -5.758 1.00 67.00 164 PRO A CA 1
ATOM 1294 C C . PRO A 1 164 ? 0.580 3.244 -5.060 1.00 67.00 164 PRO A C 1
ATOM 1296 O O . PRO A 1 164 ? 1.770 3.140 -4.754 1.00 67.00 164 PRO A O 1
ATOM 1299 N N . HIS A 1 165 ? -0.135 4.327 -4.779 1.00 73.44 165 HIS A N 1
ATOM 1300 C CA . HIS A 1 165 ? 0.393 5.403 -3.960 1.00 73.44 165 HIS A CA 1
ATOM 1301 C C . HIS A 1 165 ? 0.336 4.993 -2.493 1.00 73.44 165 HIS A C 1
ATOM 1303 O O . HIS A 1 165 ? -0.557 4.261 -2.056 1.00 73.44 165 HIS A O 1
ATOM 1309 N N . SER A 1 166 ? 1.295 5.485 -1.713 1.00 78.62 166 SER A N 1
ATOM 1310 C CA . SER A 1 166 ? 1.277 5.272 -0.273 1.00 78.62 166 SER A CA 1
ATOM 1311 C C . SER A 1 166 ? -0.000 5.850 0.339 1.00 78.62 166 SER A C 1
ATOM 1313 O O . SER A 1 166 ? -0.317 7.020 0.088 1.00 78.62 166 SER A O 1
ATOM 1315 N N . PRO A 1 167 ? -0.685 5.114 1.235 1.00 77.75 167 PRO A N 1
ATOM 1316 C CA . PRO A 1 167 ? -1.757 5.668 2.051 1.00 77.75 167 PRO A CA 1
ATOM 1317 C C . PRO A 1 167 ? -1.360 6.948 2.798 1.00 77.75 167 PRO A C 1
ATOM 1319 O O . PRO A 1 167 ? -2.234 7.751 3.103 1.00 77.75 167 PRO A O 1
ATOM 1322 N N . ARG A 1 168 ? -0.064 7.202 3.032 1.00 80.94 168 ARG A N 1
ATOM 1323 C CA . ARG A 1 168 ? 0.431 8.458 3.627 1.00 80.94 168 ARG A CA 1
ATOM 1324 C C . ARG A 1 168 ? 0.040 9.701 2.830 1.00 80.94 168 ARG A C 1
ATOM 1326 O O . ARG A 1 168 ? -0.129 10.755 3.430 1.00 80.94 168 ARG A O 1
ATOM 1333 N N . VAL A 1 169 ? -0.105 9.571 1.512 1.00 77.00 169 VAL A N 1
ATOM 1334 C CA . VAL A 1 169 ? -0.479 10.671 0.614 1.00 77.00 169 VAL A CA 1
ATOM 1335 C C . VAL A 1 169 ? -2.001 10.813 0.538 1.00 77.00 169 VAL A C 1
ATOM 1337 O O . VAL A 1 169 ? -2.530 11.917 0.612 1.00 77.00 169 VAL A O 1
ATOM 1340 N N . CYS A 1 170 ? -2.729 9.696 0.448 1.00 80.38 170 CYS A N 1
ATOM 1341 C CA . CYS A 1 170 ? -4.178 9.719 0.225 1.00 80.38 170 CYS A CA 1
ATOM 1342 C C . CYS A 1 170 ? -5.007 9.911 1.507 1.00 80.38 170 CYS A C 1
ATOM 1344 O O . CYS A 1 170 ? -6.089 10.491 1.452 1.00 80.38 170 CYS A O 1
ATOM 1346 N N . ILE A 1 171 ? -4.528 9.433 2.663 1.00 84.94 171 ILE A N 1
ATOM 1347 C CA . ILE A 1 171 ? -5.245 9.532 3.947 1.00 84.94 171 ILE A CA 1
ATOM 1348 C C . ILE A 1 171 ? -5.516 11.002 4.325 1.00 84.94 171 ILE A C 1
ATOM 1350 O O . ILE A 1 171 ? -6.680 11.319 4.595 1.00 84.94 171 ILE A O 1
ATOM 1354 N N . PRO A 1 172 ? -4.523 11.917 4.284 1.00 84.81 172 PRO A N 1
ATOM 1355 C CA . PRO A 1 172 ? -4.762 13.340 4.529 1.00 84.81 172 PRO A CA 1
ATOM 1356 C C . PRO A 1 172 ? -5.780 13.968 3.577 1.00 84.81 172 PRO A C 1
ATOM 1358 O O . PRO A 1 172 ? -6.623 14.743 4.023 1.00 84.81 172 PRO A O 1
ATOM 1361 N N . GLY A 1 173 ? -5.774 13.570 2.299 1.00 80.56 173 GLY A N 1
ATOM 1362 C CA . GLY A 1 173 ? -6.754 14.033 1.309 1.00 80.56 173 GLY A CA 1
ATOM 1363 C C . GLY A 1 173 ? -8.206 13.681 1.664 1.00 80.56 173 GLY A C 1
ATOM 1364 O O . GLY A 1 173 ? -9.122 14.414 1.308 1.00 80.56 173 GLY A O 1
ATOM 1365 N N . GLY A 1 174 ? -8.431 12.608 2.433 1.00 80.75 174 GLY A N 1
ATOM 1366 C CA . GLY A 1 174 ? -9.745 12.232 2.976 1.00 80.75 174 GLY A CA 1
ATOM 1367 C C . GLY A 1 174 ? -10.148 12.963 4.267 1.00 80.75 174 GLY A C 1
ATOM 1368 O O . GLY A 1 174 ? -11.133 12.579 4.911 1.00 80.75 174 GLY A O 1
ATOM 1369 N N . GLY A 1 175 ? -9.371 13.968 4.686 1.00 87.31 175 GLY A N 1
ATOM 1370 C CA . GLY A 1 175 ? -9.575 14.735 5.916 1.00 87.31 175 GLY A CA 1
ATOM 1371 C C . GLY A 1 175 ? -9.090 14.033 7.188 1.00 87.31 175 GLY A C 1
ATOM 1372 O O . GLY A 1 175 ? -9.486 14.421 8.287 1.00 87.31 175 GLY A O 1
ATOM 1373 N N . TRP A 1 176 ? -8.274 12.982 7.068 1.00 92.31 176 TRP A N 1
ATOM 1374 C CA . TRP A 1 176 ? -7.715 12.258 8.210 1.00 92.31 176 TRP A CA 1
ATOM 1375 C C . TRP A 1 176 ? -6.323 12.772 8.569 1.00 92.31 176 TRP A C 1
ATOM 1377 O O . TRP A 1 176 ? -5.437 12.868 7.729 1.00 92.31 176 TRP A O 1
ATOM 1387 N N . GLN A 1 177 ? -6.091 13.029 9.848 1.00 93.38 177 GLN A N 1
ATOM 1388 C CA . GLN A 1 177 ? -4.780 13.398 10.368 1.00 93.38 177 GLN A CA 1
ATOM 1389 C C . GLN A 1 177 ? -4.009 12.144 10.769 1.00 93.38 177 GLN A C 1
ATOM 1391 O O . GLN A 1 177 ? -4.510 11.326 11.542 1.00 93.38 177 GLN A O 1
ATOM 1396 N N . ILE A 1 178 ? -2.778 12.004 10.280 1.00 93.19 178 ILE A N 1
ATOM 1397 C CA . ILE A 1 178 ? -1.859 10.950 10.717 1.00 93.19 178 ILE A CA 1
ATOM 1398 C C . ILE A 1 178 ? -1.230 11.391 12.040 1.00 93.19 178 ILE A C 1
ATOM 1400 O O . ILE A 1 178 ? -0.487 12.365 12.088 1.00 93.19 178 ILE A O 1
ATOM 1404 N N . THR A 1 179 ? -1.538 10.672 13.115 1.00 93.44 179 THR A N 1
ATOM 1405 C CA . THR A 1 179 ? -1.054 10.976 14.476 1.00 93.44 179 THR A CA 1
ATOM 1406 C C . THR A 1 179 ? 0.166 10.151 14.872 1.00 93.44 179 THR A C 1
ATOM 1408 O O . THR A 1 179 ? 0.955 10.566 15.714 1.00 93.44 179 THR A O 1
ATOM 1411 N N . SER A 1 180 ? 0.335 8.979 14.264 1.00 93.94 180 SER A N 1
ATOM 1412 C CA . SER A 1 180 ? 1.491 8.112 14.463 1.00 93.94 180 SER A CA 1
ATOM 1413 C C . SER A 1 180 ? 1.703 7.265 13.219 1.00 93.94 180 SER A C 1
ATOM 1415 O O . SER A 1 180 ? 0.730 6.848 12.587 1.00 93.94 180 SER A O 1
ATOM 1417 N N . LEU A 1 181 ? 2.966 7.015 12.886 1.00 94.44 181 LEU A N 1
ATOM 1418 C CA . LEU A 1 181 ? 3.384 6.119 11.820 1.00 94.44 181 LEU A CA 1
ATOM 1419 C C . LEU A 1 181 ? 4.643 5.372 12.268 1.00 94.44 181 LEU A C 1
ATOM 1421 O O . LEU A 1 181 ? 5.655 5.998 12.580 1.00 94.44 181 LEU A O 1
ATOM 1425 N N . SER A 1 182 ? 4.590 4.046 12.253 1.00 95.25 182 SER A N 1
ATOM 1426 C CA . SER A 1 182 ? 5.727 3.160 12.502 1.00 95.25 182 SER A CA 1
ATOM 1427 C C . SER A 1 182 ? 5.776 2.059 11.446 1.00 95.25 182 SER A C 1
ATOM 1429 O O . SER A 1 182 ? 4.788 1.776 10.770 1.00 95.25 182 SER A O 1
ATOM 1431 N N . ARG A 1 183 ? 6.942 1.436 11.282 1.00 95.88 183 ARG A N 1
ATOM 1432 C CA . ARG A 1 183 ? 7.078 0.189 10.528 1.00 95.88 183 ARG A CA 1
ATOM 1433 C C . ARG A 1 183 ? 7.244 -0.942 11.525 1.00 95.88 183 ARG A C 1
ATOM 1435 O O . ARG A 1 183 ? 8.075 -0.840 12.422 1.00 95.88 183 ARG A O 1
ATOM 1442 N N . GLU A 1 184 ? 6.469 -1.995 11.350 1.00 96.31 184 GLU A N 1
ATOM 1443 C CA . GLU A 1 184 ? 6.466 -3.162 12.220 1.00 96.31 184 GLU A CA 1
ATOM 1444 C C . GLU A 1 184 ? 6.592 -4.439 11.394 1.00 96.31 184 GLU A C 1
ATOM 1446 O O . GLU A 1 184 ? 6.558 -4.418 10.158 1.00 96.31 184 GLU A O 1
ATOM 1451 N N . GLN A 1 185 ? 6.785 -5.548 12.099 1.00 94.94 185 GLN A N 1
ATOM 1452 C CA . GLN A 1 185 ? 6.820 -6.872 11.510 1.00 94.94 185 GLN A CA 1
ATOM 1453 C C . GLN A 1 185 ? 5.927 -7.838 12.285 1.00 94.94 185 GLN A C 1
ATOM 1455 O O . GLN A 1 185 ? 5.665 -7.656 13.483 1.00 94.94 185 GLN A O 1
ATOM 1460 N N . LEU A 1 186 ? 5.443 -8.843 11.571 1.00 93.31 186 LEU A N 1
ATOM 1461 C CA . LEU A 1 186 ? 4.679 -9.959 12.098 1.00 93.31 186 LEU A CA 1
ATOM 1462 C C . LEU A 1 186 ? 5.202 -11.232 11.443 1.00 93.31 186 LEU A C 1
ATOM 1464 O O . LEU A 1 186 ? 5.295 -11.290 10.218 1.00 93.31 186 LEU A O 1
ATOM 1468 N N . ASP A 1 187 ? 5.529 -12.230 12.253 1.00 91.81 187 ASP A N 1
ATOM 1469 C CA . ASP A 1 187 ? 5.904 -13.539 11.736 1.00 91.81 187 ASP A CA 1
ATOM 1470 C C . ASP A 1 187 ? 4.629 -14.310 11.379 1.00 91.81 187 ASP A C 1
ATOM 1472 O O . ASP A 1 187 ? 3.715 -14.444 12.195 1.00 91.81 187 ASP A O 1
ATOM 1476 N N . LEU A 1 188 ? 4.547 -14.747 10.126 1.00 85.50 188 LEU A N 1
ATOM 1477 C CA . LEU A 1 188 ? 3.437 -15.505 9.574 1.00 85.50 188 LEU A CA 1
ATOM 1478 C C . LEU A 1 188 ? 3.796 -16.989 9.618 1.00 85.50 188 LEU A C 1
ATOM 1480 O O . LEU A 1 188 ? 4.634 -17.471 8.852 1.00 85.50 188 LEU A O 1
ATOM 1484 N N . GLU A 1 189 ? 3.147 -17.725 10.517 1.00 78.25 189 GLU A N 1
ATOM 1485 C CA . GLU A 1 189 ? 3.240 -19.181 10.531 1.00 78.25 189 GLU A CA 1
ATOM 1486 C C . GLU A 1 189 ? 2.659 -19.741 9.219 1.00 78.25 189 GLU A C 1
ATOM 1488 O O . GLU A 1 189 ? 1.597 -19.315 8.772 1.00 78.25 189 GLU A O 1
ATOM 1493 N N . GLN A 1 190 ? 3.348 -20.708 8.602 1.00 69.38 190 GLN A N 1
ATOM 1494 C CA . GLN A 1 190 ? 2.891 -21.408 7.386 1.00 69.38 190 GLN A CA 1
ATOM 1495 C C . GLN A 1 190 ? 2.775 -20.543 6.108 1.00 69.38 190 GLN A C 1
ATOM 1497 O O . GLN A 1 190 ? 1.995 -20.868 5.215 1.00 69.38 190 GLN A O 1
ATOM 1502 N N . SER A 1 191 ? 3.566 -19.473 5.984 1.00 74.38 191 SER A N 1
ATOM 1503 C CA . SER A 1 191 ? 3.694 -18.679 4.751 1.00 74.38 191 SER A CA 1
ATOM 1504 C C . SER A 1 191 ? 5.034 -18.943 4.049 1.00 74.38 191 SER A C 1
ATOM 1506 O O . SER A 1 191 ? 6.055 -19.112 4.715 1.00 74.38 191 SER A O 1
ATOM 1508 N N . ASP A 1 192 ? 5.046 -18.923 2.710 1.00 75.19 192 ASP A N 1
ATOM 1509 C CA . ASP A 1 192 ? 6.279 -18.979 1.901 1.00 75.19 192 ASP A CA 1
ATOM 1510 C C . ASP A 1 192 ? 7.210 -17.788 2.196 1.00 75.19 192 ASP A C 1
ATOM 1512 O O . ASP A 1 192 ? 8.433 -17.903 2.114 1.00 75.19 192 ASP A O 1
ATOM 1516 N N . GLU A 1 193 ? 6.629 -16.647 2.586 1.00 79.62 193 GLU A N 1
ATOM 1517 C CA . GLU A 1 193 ? 7.349 -15.529 3.194 1.00 79.62 193 GLU A CA 1
ATOM 1518 C C . GLU A 1 193 ? 7.009 -15.450 4.690 1.00 79.62 193 GLU A C 1
ATOM 1520 O O . GLU A 1 193 ? 5.900 -15.030 5.041 1.00 79.62 193 GLU A O 1
ATOM 1525 N N . PRO A 1 194 ? 7.938 -15.838 5.582 1.00 83.50 194 PRO A N 1
ATOM 1526 C CA . PRO A 1 194 ? 7.638 -16.039 6.998 1.00 83.50 194 PRO A CA 1
ATOM 1527 C C . PRO A 1 194 ? 7.511 -14.735 7.786 1.00 83.50 194 PRO A C 1
ATOM 1529 O O . PRO A 1 194 ? 7.048 -14.765 8.919 1.00 83.50 194 PRO A O 1
ATOM 1532 N N . THR A 1 195 ? 7.906 -13.591 7.224 1.00 90.94 195 THR A N 1
ATOM 1533 C CA . THR A 1 195 ? 7.858 -12.305 7.924 1.00 90.94 195 THR A CA 1
ATOM 1534 C C . THR A 1 195 ? 7.161 -11.262 7.066 1.00 90.94 195 THR A C 1
ATOM 1536 O O . THR A 1 195 ? 7.641 -10.866 6.005 1.00 90.94 195 THR A O 1
ATOM 1539 N N . LEU A 1 196 ? 6.033 -10.766 7.564 1.00 94.12 196 LEU A N 1
ATOM 1540 C CA . LEU A 1 196 ? 5.312 -9.642 6.995 1.00 94.12 196 LEU A CA 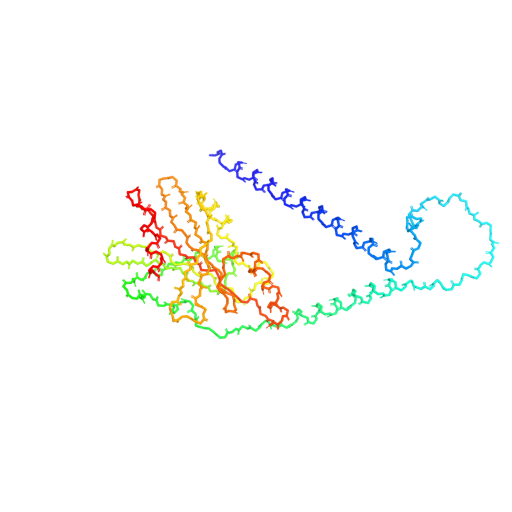1
ATOM 1541 C C . LEU A 1 196 ? 5.844 -8.338 7.583 1.00 94.12 196 LEU A C 1
ATOM 1543 O O . LEU A 1 196 ? 5.643 -8.053 8.763 1.00 94.12 196 LEU A O 1
ATOM 1547 N N . HIS A 1 197 ? 6.446 -7.497 6.746 1.00 95.25 197 HIS A N 1
ATOM 1548 C CA . HIS A 1 197 ? 6.719 -6.105 7.094 1.00 95.25 197 HIS A CA 1
ATOM 1549 C C . HIS A 1 197 ? 5.542 -5.218 6.691 1.00 95.25 197 HIS A C 1
ATOM 1551 O O . HIS A 1 197 ? 5.177 -5.166 5.516 1.00 95.25 197 HIS A O 1
ATOM 1557 N N . PHE A 1 198 ? 5.005 -4.441 7.632 1.00 96.69 198 PHE A N 1
ATOM 1558 C CA . PHE A 1 198 ? 3.888 -3.527 7.381 1.00 96.69 198 PHE A CA 1
ATOM 1559 C C . PHE A 1 198 ? 4.113 -2.153 8.023 1.00 96.69 198 PHE A C 1
ATOM 1561 O O . PHE A 1 198 ? 4.871 -1.987 8.978 1.00 96.69 198 PHE A O 1
ATOM 1568 N N . ASN A 1 199 ? 3.462 -1.135 7.472 1.00 97.06 199 ASN A N 1
ATOM 1569 C CA . ASN A 1 199 ? 3.363 0.178 8.091 1.00 97.06 199 ASN A CA 1
ATOM 1570 C C . ASN A 1 199 ? 2.121 0.215 8.975 1.00 97.06 199 ASN A C 1
ATOM 1572 O O . ASN A 1 199 ? 1.024 -0.126 8.531 1.00 97.06 199 ASN A O 1
ATOM 1576 N N . ARG A 1 200 ? 2.301 0.668 10.209 1.00 97.38 200 ARG A N 1
ATOM 1577 C CA . ARG A 1 200 ? 1.256 0.899 11.192 1.00 97.38 200 ARG A CA 1
ATOM 1578 C C . ARG A 1 200 ? 1.008 2.394 11.315 1.00 97.38 200 ARG A C 1
ATOM 1580 O O . ARG A 1 200 ? 1.908 3.144 11.685 1.00 97.38 200 ARG A O 1
ATOM 1587 N N . THR A 1 201 ? -0.227 2.815 11.085 1.00 96.44 201 THR A N 1
ATOM 1588 C CA . THR A 1 201 ? -0.620 4.224 11.111 1.00 96.44 201 THR A CA 1
ATOM 1589 C C . THR A 1 201 ? -1.832 4.425 12.007 1.00 96.44 201 THR A C 1
ATOM 1591 O O . THR A 1 201 ? -2.870 3.799 11.798 1.00 96.44 201 THR A O 1
ATOM 1594 N N . LEU A 1 202 ? -1.738 5.335 12.976 1.00 96.69 202 LEU A N 1
ATOM 1595 C CA . LEU A 1 202 ? -2.896 5.800 13.740 1.00 96.69 202 LEU A CA 1
ATOM 1596 C C . LEU A 1 202 ? -3.415 7.097 13.123 1.00 96.69 202 LEU A C 1
ATOM 1598 O O . LEU A 1 202 ? -2.682 8.089 13.052 1.00 96.69 202 LEU A O 1
ATOM 1602 N N . ILE A 1 203 ? -4.678 7.106 12.709 1.00 95.94 203 ILE A N 1
ATOM 1603 C CA . ILE A 1 203 ? -5.312 8.257 12.063 1.00 95.94 203 ILE A CA 1
ATOM 1604 C C . ILE A 1 203 ? -6.505 8.762 12.869 1.00 95.94 203 ILE A C 1
ATOM 1606 O O . ILE A 1 203 ? -7.193 7.990 13.541 1.00 95.94 203 ILE A O 1
ATOM 1610 N N . LYS A 1 204 ? -6.749 10.071 12.804 1.00 95.00 204 LYS A N 1
ATOM 1611 C CA . LYS A 1 204 ? -7.823 10.753 13.530 1.00 95.00 204 LYS A CA 1
ATOM 1612 C C . LYS A 1 204 ? -8.592 11.708 12.616 1.00 95.00 204 LYS A C 1
ATOM 1614 O O . LYS A 1 204 ? -7.989 12.391 11.795 1.00 95.00 204 LYS A O 1
ATOM 1619 N N . ARG A 1 205 ? -9.914 11.787 12.782 1.00 93.88 205 ARG A N 1
ATOM 1620 C CA . ARG A 1 205 ? -10.778 12.794 12.148 1.00 93.88 205 ARG A CA 1
ATOM 1621 C C . ARG A 1 205 ? -11.890 13.194 13.114 1.00 93.88 205 ARG A C 1
ATOM 1623 O O . ARG A 1 205 ? -12.801 12.410 13.375 1.00 93.88 205 ARG A O 1
ATOM 1630 N N . GLY A 1 206 ? -11.800 14.399 13.675 1.00 91.31 206 GLY A N 1
ATOM 1631 C CA . GLY A 1 206 ? -12.636 14.783 14.819 1.00 91.31 206 GLY A CA 1
ATOM 1632 C C . GLY A 1 206 ? -12.421 13.809 15.981 1.00 91.31 206 GLY A C 1
ATOM 1633 O O . GLY A 1 206 ? -11.282 13.499 16.310 1.00 91.31 206 GLY A O 1
ATOM 1634 N N . GLU A 1 207 ? -13.491 13.261 16.550 1.00 91.19 207 GLU A N 1
ATOM 1635 C CA . GLU A 1 207 ? -13.409 12.254 17.624 1.00 91.19 207 GLU A CA 1
ATOM 1636 C C . GLU A 1 207 ? -13.168 10.820 17.120 1.00 91.19 207 GLU A C 1
ATOM 1638 O O . GLU A 1 207 ? -12.910 9.912 17.911 1.00 91.19 207 GLU A O 1
ATOM 1643 N N . GLN A 1 208 ? -13.224 10.593 15.803 1.00 94.06 208 GLN A N 1
ATOM 1644 C CA . GLN A 1 208 ? -13.020 9.268 15.221 1.00 94.06 208 GLN A CA 1
ATOM 1645 C C . GLN A 1 208 ? -11.531 8.938 15.163 1.00 94.06 208 GLN A C 1
ATOM 1647 O O . GLN A 1 208 ? -10.726 9.741 14.686 1.00 94.06 208 GLN A O 1
ATOM 1652 N N . ARG A 1 209 ? -11.172 7.726 15.591 1.00 96.06 209 ARG A N 1
ATOM 1653 C CA . ARG A 1 209 ? -9.817 7.178 15.488 1.00 96.06 209 ARG A CA 1
ATOM 1654 C C . ARG A 1 209 ? -9.855 5.861 14.733 1.00 96.06 209 ARG A C 1
ATOM 1656 O O . ARG A 1 209 ? -10.769 5.061 14.931 1.00 96.06 209 ARG A O 1
ATOM 1663 N N . GLN A 1 210 ? -8.863 5.634 13.884 1.00 97.00 210 GLN A N 1
ATOM 1664 C CA . GLN A 1 210 ? -8.690 4.364 13.190 1.00 97.00 210 GLN A CA 1
ATOM 1665 C C . GLN A 1 210 ? -7.228 3.947 13.218 1.00 97.00 210 GLN A C 1
ATOM 1667 O O . GLN A 1 210 ? -6.325 4.782 13.132 1.00 97.00 210 GLN A O 1
ATOM 1672 N N . LEU A 1 211 ? -7.014 2.644 13.328 1.00 97.69 211 LEU A N 1
ATOM 1673 C CA . LEU A 1 211 ? -5.713 2.027 13.159 1.00 97.69 211 LEU A CA 1
ATOM 1674 C C . LEU A 1 211 ? -5.661 1.402 11.768 1.00 97.69 211 LEU A C 1
ATOM 1676 O O . LEU A 1 211 ? -6.569 0.668 11.379 1.00 97.69 211 LEU A O 1
ATOM 1680 N N . VAL A 1 212 ? -4.610 1.728 11.025 1.00 97.81 212 VAL A N 1
ATOM 1681 C CA . VAL A 1 212 ? -4.404 1.305 9.643 1.00 97.81 212 VAL A CA 1
ATOM 1682 C C . VAL A 1 212 ? -3.107 0.523 9.560 1.00 97.81 212 VAL A C 1
ATOM 1684 O O . VAL A 1 212 ? -2.049 1.061 9.886 1.00 97.81 212 VAL A O 1
ATOM 1687 N N . TYR A 1 213 ? -3.175 -0.719 9.098 1.00 97.88 213 TYR A N 1
ATOM 1688 C CA . TYR A 1 213 ? -2.001 -1.484 8.685 1.00 97.88 213 TYR A CA 1
ATOM 1689 C C . TYR A 1 213 ? -1.963 -1.521 7.164 1.00 97.88 213 TYR A C 1
ATOM 1691 O O . TYR A 1 213 ? -2.996 -1.722 6.530 1.00 97.88 213 TYR A O 1
ATOM 1699 N N . TYR A 1 214 ? -0.797 -1.320 6.559 1.00 97.06 214 TYR A N 1
ATOM 1700 C CA . TYR A 1 214 ? -0.660 -1.488 5.115 1.00 97.06 214 TYR A CA 1
ATOM 1701 C C . TYR A 1 214 ? 0.731 -1.955 4.703 1.00 97.06 214 TYR A C 1
ATOM 1703 O O . TYR A 1 214 ? 1.736 -1.601 5.320 1.00 97.06 214 TYR A O 1
ATOM 1711 N N . TRP A 1 215 ? 0.788 -2.723 3.624 1.00 96.62 215 TRP A N 1
ATOM 1712 C CA . TRP A 1 215 ? 2.022 -3.216 3.022 1.00 96.62 215 TRP A CA 1
ATOM 1713 C C . TRP A 1 215 ? 1.835 -3.411 1.520 1.00 96.62 215 TRP A C 1
ATOM 1715 O O . TRP A 1 215 ? 0.726 -3.358 0.986 1.00 96.62 215 TRP A O 1
ATOM 1725 N N . PHE A 1 216 ? 2.945 -3.634 0.837 1.00 94.88 216 PHE A N 1
ATOM 1726 C CA . PHE A 1 216 ? 3.009 -3.898 -0.586 1.00 94.88 216 PHE A CA 1
ATOM 1727 C C . PHE A 1 216 ? 3.404 -5.352 -0.797 1.00 94.88 216 PHE A C 1
ATOM 1729 O O . PHE A 1 216 ? 4.388 -5.818 -0.223 1.00 94.88 216 PHE A O 1
ATOM 1736 N N . GLN A 1 217 ? 2.658 -6.054 -1.639 1.00 92.69 217 GLN A N 1
ATOM 1737 C CA . GLN A 1 217 ? 2.976 -7.410 -2.058 1.00 92.69 217 GLN A CA 1
ATOM 1738 C C . GLN A 1 217 ? 3.418 -7.386 -3.515 1.00 92.69 217 GLN A C 1
ATOM 1740 O O . GLN A 1 217 ? 2.667 -6.980 -4.401 1.00 92.69 217 GLN A O 1
ATOM 1745 N N . GLN A 1 218 ? 4.658 -7.782 -3.770 1.00 89.69 218 GLN A N 1
ATOM 1746 C CA . GLN A 1 218 ? 5.293 -7.597 -5.067 1.00 89.69 218 GLN A CA 1
ATOM 1747 C C . GLN A 1 218 ? 6.160 -8.793 -5.437 1.00 89.69 218 GLN A C 1
ATOM 1749 O O . GLN A 1 218 ? 7.241 -8.979 -4.876 1.00 89.69 218 GLN A O 1
ATOM 1754 N N . ARG A 1 219 ? 5.701 -9.575 -6.423 1.00 90.19 219 ARG A N 1
ATOM 1755 C CA . ARG A 1 219 ? 6.467 -10.664 -7.063 1.00 90.19 219 ARG A CA 1
ATOM 1756 C C . ARG A 1 219 ? 7.149 -11.576 -6.036 1.00 90.19 219 ARG A C 1
ATOM 1758 O O . ARG A 1 219 ? 8.345 -11.850 -6.125 1.00 90.19 219 ARG A O 1
ATOM 1765 N N . GLY A 1 220 ? 6.353 -11.981 -5.047 1.00 86.88 220 GLY A N 1
ATOM 1766 C CA . GLY A 1 220 ? 6.760 -12.848 -3.949 1.00 86.88 220 GLY A CA 1
ATOM 1767 C C . GLY A 1 220 ? 7.304 -12.141 -2.712 1.00 86.88 220 GLY A C 1
ATOM 1768 O O . GLY A 1 220 ? 7.654 -12.862 -1.808 1.00 86.88 220 GLY A O 1
ATOM 1769 N N . ARG A 1 221 ? 7.362 -10.799 -2.651 1.00 91.62 221 ARG A N 1
ATOM 1770 C CA . ARG A 1 221 ? 7.913 -10.037 -1.510 1.00 91.62 221 ARG A CA 1
ATOM 1771 C C . ARG A 1 221 ? 6.845 -9.247 -0.751 1.00 91.62 221 ARG A C 1
ATOM 1773 O O . ARG A 1 221 ? 6.065 -8.536 -1.390 1.00 91.62 221 ARG A O 1
ATOM 1780 N N . LEU A 1 222 ? 6.865 -9.288 0.580 1.00 93.50 222 LEU A N 1
ATOM 1781 C CA . LEU A 1 222 ? 6.005 -8.534 1.500 1.00 93.50 222 LEU A CA 1
ATOM 1782 C C . LEU A 1 222 ? 6.771 -7.351 2.115 1.00 93.50 222 LEU A C 1
ATOM 1784 O O . LEU A 1 222 ? 7.646 -7.507 2.966 1.00 93.50 222 LEU A O 1
ATOM 1788 N N . MET A 1 223 ? 6.462 -6.132 1.673 1.00 92.56 223 MET A N 1
ATOM 1789 C CA . MET A 1 223 ? 7.280 -4.952 1.956 1.00 92.56 223 MET A CA 1
ATOM 1790 C C . MET A 1 223 ? 6.481 -3.786 2.533 1.00 92.56 223 MET A C 1
ATOM 1792 O O . MET A 1 223 ? 5.426 -3.417 2.034 1.00 92.56 223 MET A O 1
ATOM 1796 N N . ALA A 1 224 ? 7.072 -3.091 3.503 1.00 93.94 224 ALA A N 1
ATOM 1797 C CA . ALA A 1 224 ? 6.563 -1.818 4.023 1.00 93.94 224 ALA A CA 1
ATOM 1798 C C . ALA A 1 224 ? 7.362 -0.595 3.546 1.00 93.94 224 ALA A C 1
ATOM 1800 O O . ALA A 1 224 ? 6.982 0.546 3.811 1.00 93.94 224 ALA A O 1
ATOM 1801 N N . ASN A 1 225 ? 8.509 -0.800 2.896 1.00 91.44 225 ASN A N 1
ATOM 1802 C CA . ASN A 1 225 ? 9.369 0.297 2.470 1.00 91.44 225 ASN A CA 1
ATOM 1803 C C . ASN A 1 225 ? 9.078 0.712 1.029 1.00 91.44 225 ASN A C 1
ATOM 1805 O O . ASN A 1 225 ? 9.485 0.033 0.094 1.00 91.44 225 ASN A O 1
ATOM 1809 N N . GLU A 1 226 ? 8.445 1.868 0.867 1.00 87.75 226 GLU A N 1
ATOM 1810 C CA . GLU A 1 226 ? 8.068 2.445 -0.429 1.00 87.75 226 GLU A CA 1
ATOM 1811 C C . GLU A 1 226 ? 9.267 2.654 -1.371 1.00 87.75 226 GLU A C 1
ATOM 1813 O O . GLU A 1 226 ? 9.142 2.475 -2.581 1.00 87.75 226 GLU A O 1
ATOM 1818 N N . TYR A 1 227 ? 10.453 2.959 -0.834 1.00 88.50 227 TYR A N 1
ATOM 1819 C CA . TYR A 1 227 ? 11.665 3.087 -1.649 1.00 88.50 227 TYR A CA 1
ATOM 1820 C C . TYR A 1 227 ? 12.132 1.735 -2.189 1.00 88.50 227 TYR A C 1
ATOM 1822 O O . TYR A 1 227 ? 12.491 1.632 -3.360 1.00 88.50 227 TYR A O 1
ATOM 1830 N N . LEU A 1 228 ? 12.079 0.682 -1.365 1.00 91.25 228 LEU A N 1
ATOM 1831 C CA . LEU A 1 228 ? 12.420 -0.673 -1.809 1.00 91.25 228 LEU A CA 1
ATOM 1832 C C . LEU A 1 228 ? 11.391 -1.204 -2.805 1.00 91.25 228 LEU A C 1
ATOM 1834 O O . LEU A 1 228 ? 11.769 -1.842 -3.778 1.00 91.25 228 LEU A O 1
ATOM 1838 N N . VAL A 1 229 ? 10.113 -0.889 -2.602 1.00 90.19 229 VAL A N 1
ATOM 1839 C CA . VAL A 1 229 ? 9.025 -1.201 -3.539 1.00 90.19 229 VAL A CA 1
ATOM 1840 C C . VAL A 1 229 ? 9.331 -0.619 -4.923 1.00 90.19 229 VAL A C 1
ATOM 1842 O O . VAL A 1 229 ? 9.276 -1.345 -5.913 1.00 90.19 229 VAL A O 1
ATOM 1845 N N . LYS A 1 230 ? 9.735 0.659 -5.008 1.00 89.38 230 LYS A N 1
ATOM 1846 C CA . LYS A 1 230 ? 10.145 1.292 -6.278 1.00 89.38 230 LYS A CA 1
ATOM 1847 C C . LYS A 1 230 ? 11.440 0.702 -6.845 1.00 89.38 230 LYS A C 1
ATOM 1849 O O . LYS A 1 230 ? 11.531 0.473 -8.047 1.00 89.38 230 LYS A O 1
ATOM 1854 N N . TRP A 1 231 ? 12.426 0.424 -5.994 1.00 89.69 231 TRP A N 1
ATOM 1855 C CA . TRP A 1 231 ? 13.688 -0.185 -6.416 1.00 89.69 231 TRP A CA 1
ATOM 1856 C C . TRP A 1 231 ? 13.479 -1.573 -7.032 1.00 89.69 231 TRP A C 1
ATOM 1858 O O . TRP A 1 231 ? 13.939 -1.839 -8.139 1.00 89.69 231 TRP A O 1
ATOM 1868 N N . TYR A 1 232 ? 12.731 -2.448 -6.360 1.00 90.62 232 TYR A N 1
ATOM 1869 C CA . TYR A 1 232 ? 12.427 -3.776 -6.884 1.00 90.62 232 TYR A CA 1
ATOM 1870 C C . TYR A 1 232 ? 11.490 -3.732 -8.084 1.00 90.62 232 TYR A C 1
ATOM 1872 O O . TYR A 1 232 ? 11.590 -4.613 -8.928 1.00 90.62 232 TYR A O 1
ATOM 1880 N N . LEU A 1 233 ? 10.626 -2.720 -8.202 1.00 88.88 233 LEU A N 1
ATOM 1881 C CA . LEU A 1 233 ? 9.860 -2.497 -9.426 1.00 88.88 233 LEU A CA 1
ATOM 1882 C C . LEU A 1 233 ? 10.791 -2.297 -10.628 1.00 88.88 233 LEU A C 1
ATOM 1884 O O . LEU A 1 233 ? 10.614 -2.957 -11.645 1.00 88.88 233 LEU A O 1
ATOM 1888 N N . LEU A 1 234 ? 11.810 -1.443 -10.486 1.00 88.00 234 LEU A N 1
ATOM 1889 C CA . LEU A 1 234 ? 12.811 -1.202 -11.528 1.00 88.00 234 LEU A CA 1
ATOM 1890 C C . LEU A 1 234 ? 13.619 -2.468 -11.838 1.00 88.00 234 LEU A C 1
ATOM 1892 O O . LEU A 1 234 ? 13.750 -2.857 -12.996 1.00 88.00 234 LEU A O 1
ATOM 1896 N N . VAL A 1 235 ? 14.151 -3.126 -10.805 1.00 89.75 235 VAL A N 1
ATOM 1897 C CA . VAL A 1 235 ? 14.989 -4.320 -10.977 1.00 89.75 235 VAL A CA 1
ATOM 1898 C C . VAL A 1 235 ? 14.196 -5.474 -11.592 1.00 89.75 235 VAL A C 1
ATOM 1900 O O . VAL A 1 235 ? 14.683 -6.117 -12.518 1.00 89.75 235 VAL A O 1
ATOM 1903 N N . ASP A 1 236 ? 12.976 -5.739 -11.119 1.00 89.38 236 ASP A N 1
ATOM 1904 C CA . ASP A 1 236 ? 12.141 -6.818 -11.652 1.00 89.38 236 ASP A CA 1
ATOM 1905 C C . ASP A 1 236 ? 11.615 -6.482 -13.066 1.00 89.38 236 ASP A C 1
ATOM 1907 O O . ASP A 1 236 ? 11.495 -7.390 -13.888 1.00 89.38 236 ASP A O 1
ATOM 1911 N N . ALA A 1 237 ? 11.384 -5.205 -13.403 1.00 86.69 237 ALA A N 1
ATOM 1912 C CA . ALA A 1 237 ? 11.054 -4.805 -14.774 1.00 86.69 237 ALA A CA 1
ATOM 1913 C C . ALA A 1 237 ? 12.176 -5.178 -15.757 1.00 86.69 237 ALA A C 1
ATOM 1915 O O . ALA A 1 237 ? 11.899 -5.705 -16.830 1.00 86.69 237 ALA A O 1
ATOM 1916 N N . LEU A 1 238 ? 13.438 -4.960 -15.371 1.00 84.62 238 LEU A N 1
ATOM 1917 C CA . LEU A 1 238 ? 14.603 -5.268 -16.206 1.00 84.62 238 LEU A CA 1
ATOM 1918 C C . LEU A 1 238 ? 14.941 -6.765 -16.222 1.00 84.62 238 LEU A C 1
ATOM 1920 O O . LEU A 1 238 ? 15.218 -7.326 -17.277 1.00 84.62 238 LEU A O 1
ATOM 1924 N N . ALA A 1 239 ? 14.936 -7.414 -15.056 1.00 88.31 239 ALA A N 1
ATOM 1925 C CA . ALA A 1 239 ? 15.414 -8.788 -14.907 1.00 88.31 239 ALA A CA 1
ATOM 1926 C C . ALA A 1 239 ? 14.335 -9.849 -15.161 1.00 88.31 239 ALA A C 1
ATOM 1928 O O . ALA A 1 239 ? 14.656 -10.965 -15.563 1.00 88.31 239 ALA A O 1
ATOM 1929 N N . LYS A 1 240 ? 13.064 -9.532 -14.887 1.00 85.81 240 LYS A N 1
ATOM 1930 C CA . LYS A 1 240 ? 11.939 -10.481 -14.955 1.00 85.81 240 LYS A CA 1
ATOM 1931 C C . LYS A 1 240 ? 10.877 -10.087 -15.980 1.00 85.81 240 LYS A C 1
ATOM 1933 O O . LYS A 1 240 ? 9.965 -10.875 -16.202 1.00 85.81 240 LYS A O 1
ATOM 1938 N N . ASN A 1 241 ? 10.977 -8.900 -16.585 1.00 86.62 241 ASN A N 1
ATOM 1939 C CA . ASN A 1 241 ? 9.975 -8.336 -17.495 1.00 86.62 241 ASN A CA 1
ATOM 1940 C C . ASN A 1 241 ? 8.558 -8.291 -16.883 1.00 86.62 241 ASN A C 1
ATOM 1942 O O . ASN A 1 241 ? 7.571 -8.654 -17.532 1.00 86.62 241 ASN A O 1
ATOM 1946 N N . ARG A 1 242 ? 8.471 -7.915 -15.597 1.00 88.25 242 ARG A N 1
ATOM 1947 C CA . ARG A 1 242 ? 7.223 -7.891 -14.819 1.00 88.25 242 ARG A CA 1
ATOM 1948 C C . ARG A 1 242 ? 7.192 -6.789 -13.774 1.00 88.25 242 ARG A C 1
ATOM 1950 O O . ARG A 1 242 ? 8.147 -6.634 -13.011 1.00 88.25 242 ARG A O 1
ATOM 1957 N N . THR A 1 243 ? 6.054 -6.107 -13.670 1.00 90.56 243 THR A N 1
ATOM 1958 C CA . THR A 1 243 ? 5.824 -5.040 -12.685 1.00 90.56 243 THR A CA 1
ATOM 1959 C C . THR A 1 243 ? 4.570 -5.236 -11.829 1.00 90.56 243 THR A C 1
ATOM 1961 O O . THR A 1 243 ? 4.220 -4.358 -11.042 1.00 90.56 243 THR A O 1
ATOM 1964 N N . ASP A 1 244 ? 3.940 -6.410 -11.881 1.00 92.19 244 ASP A N 1
ATOM 1965 C CA . ASP A 1 244 ? 2.721 -6.721 -11.130 1.00 92.19 244 ASP A CA 1
ATOM 1966 C C . ASP A 1 244 ? 2.898 -6.605 -9.608 1.00 92.19 244 ASP A C 1
ATOM 1968 O O . ASP A 1 244 ? 3.941 -6.963 -9.051 1.00 92.19 244 ASP A O 1
ATOM 1972 N N . GLY A 1 245 ? 1.885 -6.103 -8.908 1.00 93.06 245 GLY A N 1
ATOM 1973 C CA . GLY A 1 245 ? 1.917 -5.985 -7.453 1.00 93.06 245 GLY A CA 1
ATOM 1974 C C . GLY A 1 245 ? 0.618 -5.466 -6.854 1.00 93.06 245 GLY A C 1
ATOM 1975 O O . GLY A 1 245 ? -0.262 -4.984 -7.560 1.00 93.06 245 GLY A O 1
ATOM 1976 N N . ALA A 1 246 ? 0.510 -5.552 -5.531 1.00 94.25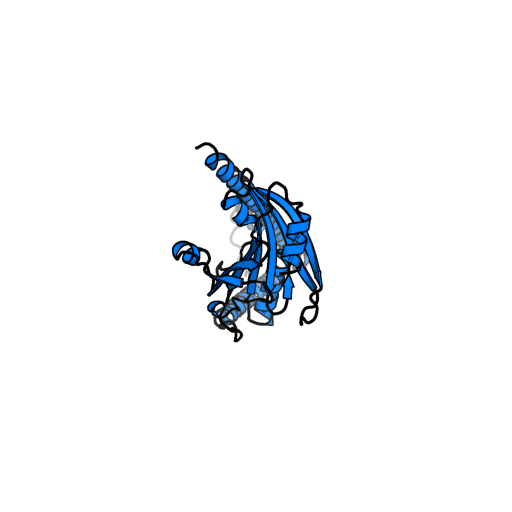 246 ALA A N 1
ATOM 1977 C CA . ALA A 1 246 ? -0.659 -5.106 -4.792 1.00 94.25 246 ALA A CA 1
ATOM 1978 C C . ALA A 1 246 ? -0.300 -4.224 -3.595 1.00 94.25 246 ALA A C 1
ATOM 1980 O O . ALA A 1 246 ? 0.734 -4.414 -2.954 1.00 94.25 246 ALA A O 1
ATOM 1981 N N . LEU A 1 247 ? -1.196 -3.295 -3.268 1.00 95.12 247 LEU A N 1
ATOM 1982 C CA . LEU A 1 247 ? -1.270 -2.649 -1.960 1.00 95.12 247 LEU A CA 1
ATOM 1983 C C . LEU A 1 247 ? -2.351 -3.356 -1.150 1.00 95.12 247 LEU A C 1
ATOM 1985 O O . LEU A 1 247 ? -3.503 -3.408 -1.580 1.00 95.12 247 LEU A O 1
ATOM 1989 N N . VAL A 1 248 ? -1.992 -3.848 0.031 1.00 96.62 248 VAL A N 1
ATOM 1990 C CA . VAL A 1 248 ? -2.948 -4.388 0.997 1.00 96.62 248 VAL A CA 1
ATOM 1991 C C . VAL A 1 248 ? -3.067 -3.415 2.158 1.00 96.62 248 VAL A C 1
ATOM 1993 O O . VAL A 1 248 ? -2.065 -2.901 2.658 1.00 96.62 248 VAL A O 1
ATOM 1996 N N . ARG A 1 249 ? -4.301 -3.139 2.576 1.00 97.25 249 ARG A N 1
ATOM 1997 C CA . ARG A 1 249 ? -4.625 -2.239 3.678 1.00 97.25 249 ARG A CA 1
ATOM 1998 C C . ARG A 1 249 ? -5.706 -2.852 4.555 1.00 97.25 249 ARG A C 1
ATOM 2000 O O . ARG A 1 249 ? -6.793 -3.168 4.078 1.00 97.25 249 ARG A O 1
ATOM 2007 N N . LEU A 1 250 ? -5.431 -2.901 5.848 1.00 98.00 250 LEU A N 1
ATOM 2008 C CA . LEU A 1 250 ? -6.389 -3.217 6.893 1.00 98.00 250 LEU A CA 1
ATOM 2009 C C . LEU A 1 250 ? -6.712 -1.956 7.682 1.00 98.00 250 LEU A C 1
ATOM 2011 O O . LEU A 1 250 ? -5.816 -1.172 8.000 1.00 98.00 250 LEU A O 1
ATOM 2015 N N . VAL A 1 251 ? -7.982 -1.759 8.016 1.00 97.81 251 VAL A N 1
ATOM 2016 C CA . VAL A 1 251 ? -8.428 -0.645 8.855 1.00 97.81 251 VAL A CA 1
ATOM 2017 C C . VAL A 1 251 ? -9.381 -1.159 9.918 1.00 97.81 251 VAL A C 1
ATOM 2019 O O . VAL A 1 251 ? -10.368 -1.815 9.600 1.00 97.81 251 VAL A O 1
ATOM 2022 N N . THR A 1 252 ? -9.138 -0.796 11.173 1.00 97.56 252 THR A N 1
ATOM 2023 C CA . THR A 1 252 ? -10.113 -0.968 12.254 1.00 97.56 252 THR A CA 1
ATOM 2024 C C . THR A 1 252 ? -10.427 0.379 12.900 1.00 97.56 252 THR A C 1
ATOM 2026 O O . THR A 1 252 ? -9.508 1.170 13.140 1.00 97.56 252 THR A O 1
ATOM 2029 N N . PRO A 1 253 ? -11.698 0.666 13.235 1.00 96.50 253 PRO A N 1
ATOM 2030 C CA . PRO A 1 253 ? -12.006 1.751 14.158 1.00 96.50 253 PRO A CA 1
ATOM 2031 C C . PRO A 1 253 ? -11.421 1.457 15.546 1.00 96.50 253 PRO A C 1
ATOM 2033 O O . PRO A 1 253 ? 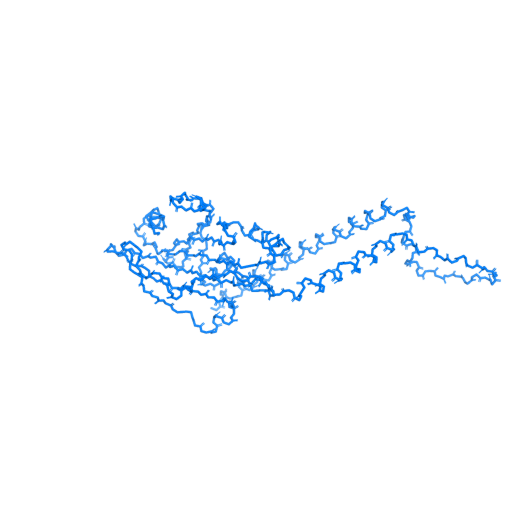-11.257 0.292 15.914 1.00 96.50 253 PRO A O 1
ATOM 2036 N N . ILE A 1 254 ? -11.106 2.523 16.284 1.00 96.06 254 ILE A N 1
ATOM 2037 C CA . ILE A 1 254 ? -10.719 2.488 17.698 1.00 96.06 254 ILE A CA 1
ATOM 2038 C C . ILE A 1 254 ? -11.720 3.346 18.467 1.00 96.06 254 ILE A C 1
ATOM 2040 O O . ILE A 1 254 ? -11.716 4.577 18.331 1.00 96.06 254 ILE A O 1
ATOM 2044 N N . ASP A 1 255 ? -12.564 2.713 19.277 1.00 91.62 255 ASP A N 1
ATOM 2045 C CA . ASP A 1 255 ? -13.571 3.431 20.062 1.00 91.62 255 ASP A CA 1
ATOM 2046 C C . ASP A 1 255 ? -12.916 4.382 21.074 1.00 91.62 255 ASP A C 1
ATOM 2048 O O . ASP A 1 255 ? -11.797 4.161 21.536 1.00 91.62 255 ASP A O 1
ATOM 2052 N N . SER A 1 256 ? -13.600 5.463 21.465 1.00 88.19 256 SER A N 1
ATOM 2053 C CA . SER A 1 256 ? -13.035 6.486 22.368 1.00 88.19 256 SER A CA 1
ATOM 2054 C C . SER A 1 256 ? -12.552 5.912 23.709 1.00 88.19 256 SER A C 1
ATOM 2056 O O . SER A 1 256 ? -11.571 6.396 24.270 1.00 88.19 256 SER A O 1
ATOM 2058 N N . ARG A 1 257 ? -13.211 4.851 24.195 1.00 89.00 257 ARG A N 1
ATOM 2059 C CA . ARG A 1 257 ? -12.885 4.142 25.447 1.00 89.00 257 ARG A CA 1
ATOM 2060 C C . ARG A 1 257 ? -11.965 2.931 25.256 1.00 89.00 257 ARG A C 1
ATOM 2062 O O . ARG A 1 257 ? -11.545 2.331 26.240 1.00 89.00 257 ARG A O 1
ATOM 2069 N N . GLU A 1 258 ? -11.663 2.564 24.017 1.00 91.69 258 GLU A N 1
ATOM 2070 C CA . GLU A 1 258 ? -10.838 1.407 23.693 1.00 91.69 258 GLU A CA 1
ATOM 2071 C C . GLU A 1 258 ? -9.344 1.787 23.687 1.00 91.69 258 GLU A C 1
ATOM 2073 O O . GLU A 1 258 ? -8.964 2.807 23.099 1.00 91.69 258 GLU A O 1
ATOM 2078 N N . PRO A 1 259 ? -8.462 0.989 24.320 1.00 94.38 259 PRO A N 1
ATOM 2079 C CA . PRO A 1 259 ? -7.024 1.182 24.192 1.00 94.38 259 PRO A CA 1
ATOM 2080 C C . PRO A 1 259 ? -6.561 0.806 22.779 1.00 94.38 259 PRO A C 1
ATOM 2082 O O . PRO A 1 259 ? -6.950 -0.231 22.251 1.00 94.38 259 PRO A O 1
ATOM 2085 N N . ILE A 1 260 ? -5.645 1.584 22.194 1.00 95.38 260 ILE A N 1
ATOM 2086 C CA . ILE A 1 260 ? -5.129 1.351 20.827 1.00 95.38 260 ILE A CA 1
ATOM 2087 C C . ILE A 1 260 ? -4.581 -0.079 20.654 1.00 95.38 260 ILE A C 1
ATOM 2089 O O . ILE A 1 260 ? -4.801 -0.701 19.618 1.00 95.38 260 ILE A O 1
ATOM 2093 N N . ALA A 1 261 ? -3.956 -0.635 21.698 1.00 95.81 261 ALA A N 1
ATOM 2094 C CA . ALA A 1 261 ? -3.430 -2.000 21.703 1.00 95.81 261 ALA A CA 1
ATOM 2095 C C . ALA A 1 261 ? -4.499 -3.088 21.463 1.00 95.81 261 ALA A C 1
ATOM 2097 O O . ALA A 1 261 ? -4.158 -4.194 21.050 1.00 95.81 261 ALA A O 1
ATOM 2098 N N . ALA A 1 262 ? -5.782 -2.818 21.733 1.00 94.88 262 ALA A N 1
ATOM 2099 C CA . ALA A 1 262 ? -6.863 -3.738 21.378 1.00 94.88 262 ALA A CA 1
ATOM 2100 C C . ALA A 1 262 ? -7.073 -3.799 19.858 1.00 94.88 262 ALA A C 1
ATOM 2102 O O . ALA A 1 262 ? -7.193 -4.892 19.310 1.00 94.88 262 ALA A O 1
ATOM 2103 N N . GLY A 1 263 ? -6.985 -2.655 19.173 1.00 95.62 263 GLY A N 1
ATOM 2104 C CA . GLY A 1 263 ? -6.957 -2.598 17.713 1.00 95.62 263 GLY A CA 1
ATOM 2105 C C . GLY A 1 263 ? -5.751 -3.315 17.112 1.00 95.62 263 GLY A C 1
ATOM 2106 O O . GLY A 1 263 ? -5.906 -4.028 16.126 1.00 95.62 263 GLY A O 1
ATOM 2107 N N . ASP A 1 264 ? -4.569 -3.192 17.726 1.00 96.69 264 ASP A N 1
ATOM 2108 C CA . ASP A 1 264 ? -3.377 -3.934 17.288 1.00 96.69 264 ASP A CA 1
ATOM 2109 C C . ASP A 1 264 ? -3.578 -5.450 17.385 1.00 96.69 264 ASP A C 1
ATOM 2111 O O . ASP A 1 264 ? -3.275 -6.173 16.441 1.00 96.69 264 ASP A O 1
ATOM 2115 N N . ARG A 1 265 ? -4.135 -5.947 18.499 1.00 95.19 265 ARG A N 1
ATOM 2116 C CA . ARG A 1 265 ? -4.455 -7.378 18.639 1.00 95.19 265 ARG A CA 1
ATOM 2117 C C . ARG A 1 265 ? -5.472 -7.836 17.599 1.00 95.19 265 ARG A C 1
ATOM 2119 O O . ARG A 1 265 ? -5.280 -8.890 17.006 1.00 95.19 265 ARG A O 1
ATOM 2126 N N . ARG A 1 266 ? -6.510 -7.031 17.355 1.00 95.25 266 ARG A N 1
ATOM 2127 C CA . ARG A 1 266 ? -7.533 -7.310 16.342 1.00 95.25 266 ARG A CA 1
ATOM 2128 C C . ARG A 1 266 ? -6.930 -7.436 14.945 1.00 95.25 266 ARG A C 1
ATOM 2130 O O . ARG A 1 266 ? -7.212 -8.412 14.264 1.00 95.25 266 ARG A O 1
ATOM 2137 N N . LEU A 1 267 ? -6.093 -6.479 14.534 1.00 95.88 267 LEU A N 1
ATOM 2138 C CA . LEU A 1 267 ? -5.461 -6.487 13.210 1.00 95.88 267 LEU A CA 1
ATOM 2139 C C . LEU A 1 267 ? -4.380 -7.558 13.052 1.00 95.88 267 LEU A C 1
ATOM 2141 O O . LEU A 1 267 ? -4.163 -8.006 11.940 1.00 95.88 267 LEU A O 1
ATOM 2145 N N . ARG A 1 268 ? -3.688 -7.947 14.130 1.00 94.69 268 ARG A N 1
ATOM 2146 C CA . ARG A 1 268 ? -2.697 -9.037 14.096 1.00 94.69 268 ARG A CA 1
ATOM 2147 C C . ARG A 1 268 ? -3.339 -10.426 14.084 1.00 94.69 268 ARG A C 1
ATOM 2149 O O . ARG A 1 268 ? -2.696 -11.367 13.643 1.00 94.69 268 ARG A O 1
ATOM 2156 N N . GLN A 1 269 ? -4.550 -10.561 14.628 1.00 91.56 269 GLN A N 1
ATOM 2157 C CA . GLN A 1 269 ? -5.309 -11.814 14.613 1.00 91.56 269 GLN A CA 1
ATOM 2158 C C . GLN A 1 269 ? -6.068 -12.031 13.296 1.00 91.56 269 GLN A C 1
ATOM 2160 O O . GLN A 1 269 ? -6.291 -13.182 12.924 1.00 91.56 269 GLN A O 1
ATOM 2165 N N . PHE A 1 270 ? -6.543 -10.950 12.672 1.00 93.06 270 PHE A N 1
ATOM 2166 C CA . PHE A 1 270 ? -7.186 -10.983 11.357 1.00 93.06 270 PHE A CA 1
ATOM 2167 C C . PHE A 1 270 ? -6.184 -11.380 10.271 1.00 93.06 270 PHE A C 1
ATOM 2169 O O . PHE A 1 270 ? -6.538 -12.274 9.473 1.00 93.06 270 PHE A O 1
#

Radius of gyration: 27.63 Å; chains: 1; bounding box: 66×62×72 Å

Sequence (270 aa):
LTDSVGIEAAQGFLHDFEGWVIFMACVLVLFAEMWLLSYVGKGDPRGWQMFDLNAGSLPEQSSVTQPLQKIPPAFVFSTLIVITTSLAGFFISEHPEQVPPRASLVTFPLTLGEWHGRPDNITQPVLDVLRLTDYLLANYVRVAGERVNLYVAYYENQRKGESPHSPRVCIPGGGWQITSLSREQLDLEQSDEPTLHFNRTLIKRGEQRQLVYYWFQQRGRLMANEYLVKWYLLVDALAKNRTDGALVRLVTPIDSREPIAAGDRRLRQF

Foldseek 3Di:
DPPVVVVVVVCVVVVVVVVVVVVVVVVVVVVVVVVVLVVVFVDDPVPVVVVPPCPPDDDDDDPDPPDPPPDGVSNVVVVVCVVVVVVVVVVLVPDDFDQDDDDALVPPDCDDPQKGKDWDDDDPVVCVVLVFPGKTWIWIAGPVRWIKTKIKGKHFACPDPNDDDDCVVVCVVVVKDWPDKDWDWDQDPPDPDRIAIWIWTWIDHPLKIKIKIKFKAWPNDHGHDPVVLVVVQVVCCVPVVGNIIMMIMMMTIADNPHDVVVVVVSVNVD

pLDDT: mean 81.4, std 15.87, range [40.41, 98.12]

Secondary structure (DSSP, 8-state):
--HHHHHHHHHHHHHHHHHHHHHHHHHHHHHHHHHHHHHHS---S-GGGGG-----SPPP---------PPPHHHHHHHHHHHHHHHHHHHHHSS---PPP---GGGS-SEETTEEEEE----HHHHHHH--SEEEEEEEE-TTS-EEEEEEEEES---TT--PPPHHHHHHHTT-EEEEEEEEEEE-TT-SS-EEEEEEEEEEETTEEEEEEEEEEETTEEE--HHHHHHHHHHHHHHHS---EEEEEEEEEE-TTS-HHHHHHHHHH-